Protein 1JNP (pdb70)

Secondary structure (DSSP, 8-state):
--B-SS--SBEEE-SSS-EEETT--EEEEEEEE-SSS-EEEEEE----------STTT-S-SS-S-EEE-TTS-EEETTS-EEEEEE-BBSSS-BEEEEE-/--B-----SEEEEEETTEEE-TT--EEEEEEE--SSS-EEEEEE------SPPPHHHH-S-SS-SEEEE-TTSSEEETTS-EEEEEEEEESSS-EEEEEE-

InterPro domains:
  IPR004832 TCL1/MTCP1 [PF01840] (3-110)
  IPR004832 TCL1/MTCP1 [PTHR14060] (1-112)
  IPR036672 TCL1/MTCP1 superfamily [G3DSA:2.40.15.10] (1-116)
  IPR036672 TCL1/MTCP1 superfamily [SSF50904] (8-111)

B-factor: mean 37.92, std 15.18, range [4.18, 146.75]

CATH classification: 2.40.15.10

Organism: Mus musculus (NCBI:txid10090)

Solvent-accessible surface area: 11686 Å² total; per-residue (Å²): 200,67,108,35,108,76,53,4,56,72,0,8,0,17,29,83,122,2,0,14,1,6,109,117,67,1,4,28,26,86,75,58,123,61,126,164,79,41,28,0,35,0,93,51,90,109,38,119,99,31,103,22,21,40,73,85,96,21,86,121,72,97,8,6,40,50,0,55,39,74,141,98,50,106,0,60,0,44,98,75,97,69,2,87,29,64,77,7,38,68,86,198,124,48,28,13,0,21,0,35,48,173,35,149,27,114,89,61,11,26,63,0,84,15,59,36,62,81,15,0,12,6,77,152,172,97,1,6,25,16,101,59,64,87,99,81,168,107,77,23,0,24,0,77,40,98,105,58,145,64,54,176,38,72,43,80,94,104,3,65,131,32,114,8,15,60,32,0,14,31,2,34,75,94,71,1,23,2,45,67,45,82,26,13,59,22,66,84,14,37,54,94,157,135,56,42,11,0,5,0,47,69

Sequence (202 aa):
RAETPAHPNRLWIWEKHVYLDEFRRSWLPVVIKSNEKFQVILRQEDVTLGEAMSPSQLVPYELPLMWQLYPKDRYRSADSMYWQILYHIKFRDVEDMLLELRAETPAHPNRLWIWEKHVYLDEFRRSWLPVVIKSNEKFQVILRQEDVTLGEAMSPSQLVPYELPLMWQLYPKDRYRSADSMYWQILYHIKFRDVEDMLLEL

Radius of gyration: 19.24 Å; Cα contacts (8 Å, |Δi|>4): 434; chains: 2; bounding box: 35×54×57 Å

GO terms:
  GO:0032148 activation of protein kinase B activity (P, IMP)
  GO:0045120 pronucleus (C, IDA)
  GO:0005634 nucleus (C, IDA)
  GO:0005938 cell cortex (C, IDA)
  GO:2000036 regulation of stem cell population maintenance (P, IGI)
  GO:0010467 gene expression (P, IMP)
  GO:0010629 negative regulation of gene expression (P, IMP)
  GO:0019827 stem cell population maintenance (P, IMP)

Foldseek 3Di:
DFFDDDDFFKWAAQALQWTATPVRWIWGFDDWDDDPWTKTKTKTDDDDDDDRDDCVVHDDHPAANMWGQDPVRWTAGPVGDTWHWPTQTDDDNITITMIID/DFFDDDDAQKWAAQAAQWTAGPVRWTWGWDDWDPPVWTKTKIKTDDDDDDRGADDVRNPDHPAARMWGHDPVQWTQGPPRDTWHFPGWGADPNITITMIID

Structure (mmCIF, N/CA/C/O backbone):
data_1JNP
#
_entry.id   1JNP
#
_cell.length_a   89.323
_cell.length_b   115.911
_cell.length_c   37.945
_cell.angle_alpha   90.00
_cell.angle_beta   115.15
_cell.angle_gamma   90.00
#
_symmetry.space_group_name_H-M   'C 1 2 1'
#
loop_
_entity.id
_entity.type
_entity.pdbx_description
1 polymer 'T-CELL LEUKEMIA/LYMPHOMA PROTEIN 1A'
2 water water
#
loop_
_atom_site.group_PDB
_atom_site.id
_atom_site.type_symbol
_atom_site.label_atom_id
_atom_site.label_alt_id
_atom_site.label_comp_id
_atom_site.label_asym_id
_atom_site.label_entity_id
_atom_site.label_seq_id
_atom_site.pdbx_PDB_ins_code
_atom_site.Cartn_x
_atom_site.Cartn_y
_atom_site.Cartn_z
_atom_site.occupancy
_atom_site.B_iso_or_equiv
_atom_site.auth_seq_id
_atom_site.auth_comp_id
_atom_site.auth_asym_id
_atom_site.auth_atom_id
_atom_site.pdbx_PDB_model_num
ATOM 1 N N . ARG A 1 8 ? 31.020 -1.016 -23.918 1.00 65.30 8 ARG A N 1
ATOM 2 C CA . ARG A 1 8 ? 30.416 -1.380 -25.193 1.00 42.63 8 ARG A CA 1
ATOM 3 C C . ARG A 1 8 ? 31.417 -2.042 -26.127 1.00 48.62 8 ARG A C 1
ATOM 4 O O . ARG A 1 8 ? 31.241 -2.016 -27.347 1.00 58.93 8 ARG A O 1
ATOM 12 N N . ALA A 1 9 ? 32.466 -2.633 -25.573 1.00 54.77 9 ALA A N 1
ATOM 13 C CA . ALA A 1 9 ? 33.537 -3.232 -26.362 1.00 56.22 9 ALA A CA 1
ATOM 14 C C . ALA A 1 9 ? 33.541 -4.757 -26.298 1.00 53.37 9 ALA A C 1
ATOM 15 O O . ALA A 1 9 ? 32.983 -5.376 -25.391 1.00 62.97 9 ALA A O 1
ATOM 17 N N . GLU A 1 10 ? 34.189 -5.370 -27.280 1.00 50.09 10 GLU A N 1
ATOM 18 C CA . GLU A 1 10 ? 34.277 -6.815 -27.412 1.00 55.22 10 GLU A CA 1
ATOM 19 C C . GLU A 1 10 ? 35.157 -7.464 -26.347 1.00 52.38 10 GLU A C 1
ATOM 20 O O . GLU A 1 10 ? 35.953 -6.775 -25.705 1.00 56.20 10 GLU A O 1
ATOM 26 N N . THR A 1 11 ? 35.016 -8.772 -26.196 1.00 48.26 11 THR A N 1
ATOM 27 C CA . THR A 1 11 ? 35.760 -9.518 -25.192 1.00 41.00 11 THR A CA 1
ATOM 28 C C . THR A 1 11 ? 36.812 -10.414 -25.834 1.00 53.44 11 THR A C 1
ATOM 29 O O . THR A 1 11 ? 36.492 -11.267 -26.656 1.00 49.30 11 THR A O 1
ATOM 33 N N . PRO A 1 12 ? 38.063 -10.196 -25.440 1.00 66.25 12 PRO A N 1
ATOM 34 C CA . PRO A 1 12 ? 39.166 -11.021 -25.938 1.00 64.73 12 PRO A CA 1
ATOM 35 C C . PRO A 1 12 ? 38.939 -12.491 -25.590 1.00 60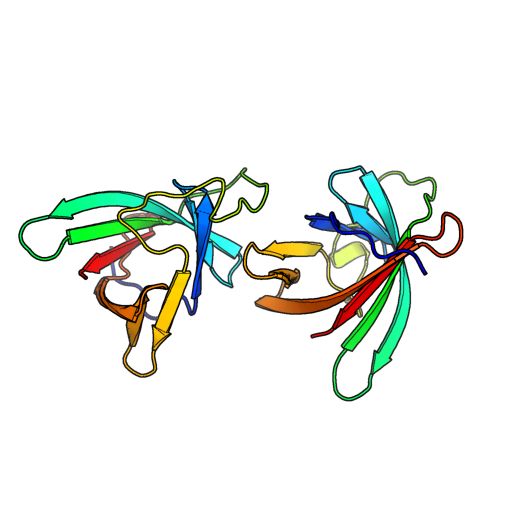.90 12 PRO A C 1
ATOM 36 O O . PRO A 1 12 ? 38.456 -13.234 -26.442 1.00 66.62 12 PRO A O 1
ATOM 40 N N . ALA A 1 13 ? 39.283 -12.872 -24.368 1.00 57.62 13 ALA A N 1
ATOM 41 C CA . ALA A 1 13 ? 39.242 -14.264 -23.926 1.00 52.51 13 ALA A CA 1
ATOM 42 C C . ALA A 1 13 ? 37.939 -14.952 -24.307 1.00 46.11 13 ALA A C 1
ATOM 43 O O . ALA A 1 13 ? 36.828 -14.512 -24.024 1.00 46.42 13 ALA A O 1
ATOM 45 N N . HIS A 1 14 ? 38.063 -16.088 -24.995 1.00 41.95 14 HIS A N 1
ATOM 46 C CA . HIS A 1 14 ? 36.841 -16.771 -25.419 1.00 42.83 14 HIS A CA 1
ATOM 47 C C . HIS A 1 14 ? 36.704 -18.090 -24.671 1.00 37.56 14 HIS A C 1
ATOM 48 O O . HIS A 1 14 ? 37.713 -18.748 -24.393 1.00 61.40 14 HIS A O 1
ATOM 55 N N . PRO A 1 15 ? 35.478 -18.482 -24.346 1.00 27.04 15 PRO A N 1
ATOM 56 C CA . PRO A 1 15 ? 35.269 -19.761 -23.665 1.00 20.67 15 PRO A CA 1
ATOM 57 C C . PRO A 1 15 ? 35.833 -20.907 -24.501 1.00 22.02 15 PRO A C 1
ATOM 58 O O . PRO A 1 15 ? 35.851 -20.789 -25.729 1.00 40.10 15 PRO A O 1
ATOM 62 N N . ASN A 1 16 ? 36.279 -21.987 -23.866 1.00 15.43 16 ASN A N 1
ATOM 63 C CA . ASN A 1 16 ? 36.763 -23.129 -24.630 1.00 17.19 16 ASN A CA 1
ATOM 64 C C . ASN A 1 16 ? 35.593 -23.998 -25.077 1.00 18.35 16 ASN A C 1
ATOM 65 O O . ASN A 1 16 ? 35.493 -24.385 -26.242 1.00 23.05 16 ASN A O 1
ATOM 70 N N . ARG A 1 17 ? 34.708 -24.333 -24.149 1.00 18.13 17 ARG A N 1
ATOM 71 C CA . ARG A 1 17 ? 33.632 -25.263 -24.491 1.00 20.98 17 ARG A CA 1
ATOM 72 C C . ARG A 1 17 ? 32.280 -24.681 -24.091 1.00 25.66 17 ARG A C 1
ATOM 73 O O . ARG A 1 17 ? 32.197 -23.991 -23.076 1.00 41.58 17 ARG A O 1
ATOM 81 N N . LEU A 1 18 ? 31.269 -24.972 -24.897 1.00 27.03 18 LEU A N 1
ATOM 82 C CA . LEU A 1 18 ? 29.893 -24.571 -24.647 1.00 22.14 18 LEU A CA 1
ATOM 83 C C . LEU A 1 18 ? 28.984 -25.795 -24.682 1.00 28.20 18 LEU A C 1
ATOM 84 O O . LEU A 1 18 ? 28.344 -26.092 -25.688 1.00 43.41 18 LEU A O 1
ATOM 89 N N . TRP A 1 19 ? 28.938 -26.513 -23.562 1.00 31.22 19 TRP A N 1
ATOM 90 C CA . TRP A 1 19 ? 28.046 -27.665 -23.477 1.00 31.33 19 TRP A CA 1
ATOM 91 C C . TRP A 1 19 ? 26.609 -27.173 -23.556 1.00 29.37 19 TRP A C 1
ATOM 92 O O . TRP A 1 19 ? 26.358 -26.016 -23.206 1.00 52.61 19 TRP A O 1
ATOM 103 N N . ILE A 1 20 ? 25.669 -28.003 -23.992 1.00 19.54 20 ILE A N 1
ATOM 104 C CA . ILE A 1 20 ? 24.264 -27.612 -23.873 1.00 19.78 20 ILE A CA 1
ATOM 105 C C . ILE A 1 20 ? 23.768 -28.060 -22.506 1.00 20.97 20 ILE A C 1
ATOM 106 O O . ILE A 1 20 ? 24.002 -29.187 -22.060 1.00 41.78 20 ILE A O 1
ATOM 111 N N . TRP A 1 21 ? 23.081 -27.196 -21.763 1.00 20.53 21 TRP A N 1
ATOM 112 C CA . TRP A 1 21 ? 22.555 -27.686 -20.486 1.00 25.86 21 TRP A CA 1
ATOM 113 C C . TRP A 1 21 ? 21.101 -28.119 -20.651 1.00 36.69 21 TRP A C 1
ATOM 114 O O . TRP A 1 21 ? 20.725 -29.283 -20.540 1.00 39.52 21 TRP A O 1
ATOM 125 N N . GLU A 1 22 ? 20.294 -27.111 -20.933 1.00 38.59 22 GLU A N 1
ATOM 126 C CA . GLU A 1 22 ? 18.903 -27.194 -21.322 1.00 27.60 22 GLU A CA 1
ATOM 127 C C . GLU A 1 22 ? 18.829 -26.868 -22.814 1.00 34.51 22 GLU A C 1
ATOM 128 O O . GLU A 1 22 ? 19.842 -26.429 -23.360 1.00 16.70 22 GLU A O 1
ATOM 134 N N . LYS A 1 23 ? 17.678 -27.087 -23.423 1.00 47.98 23 LYS A N 1
ATOM 135 C CA . LYS A 1 23 ? 17.409 -26.757 -24.815 1.00 45.41 23 LYS A CA 1
ATOM 136 C C . LYS A 1 23 ? 17.954 -25.353 -25.124 1.00 41.55 23 LYS A C 1
ATOM 137 O O . LYS A 1 23 ? 18.804 -25.200 -25.989 1.00 43.24 23 LYS A O 1
ATOM 143 N N . HIS A 1 24 ? 17.419 -24.456 -24.364 1.00 43.33 24 HIS A N 1
ATOM 144 C CA . HIS A 1 24 ? 17.408 -23.131 -23.861 1.00 46.27 24 HIS A CA 1
ATOM 145 C C . HIS A 1 24 ? 18.771 -22.623 -23.394 1.00 36.77 24 HIS A C 1
ATOM 146 O O . HIS A 1 24 ? 19.074 -21.452 -23.620 1.00 34.51 24 HIS A O 1
ATOM 153 N N . VAL A 1 25 ? 19.581 -23.445 -22.736 1.00 29.48 25 VAL A N 1
ATOM 154 C CA . VAL A 1 25 ? 20.722 -22.937 -21.982 1.00 23.35 25 VAL A CA 1
ATOM 155 C C . VAL A 1 25 ? 22.036 -23.656 -22.244 1.00 26.89 25 VAL A C 1
ATOM 156 O O . VAL A 1 25 ? 22.057 -24.887 -22.278 1.00 32.33 25 VAL A O 1
ATOM 160 N N . TYR A 1 26 ? 23.124 -22.907 -22.394 1.00 29.23 26 TYR A N 1
ATOM 161 C CA . TYR A 1 26 ? 24.453 -23.474 -22.570 1.00 24.96 26 TYR A CA 1
ATOM 162 C C . TYR A 1 26 ? 25.386 -23.104 -21.413 1.00 27.60 26 TYR A C 1
ATOM 163 O O . TYR A 1 26 ? 25.350 -21.969 -20.934 1.00 31.87 26 TYR A O 1
ATOM 172 N N . LEU A 1 27 ? 26.215 -24.059 -21.000 1.00 24.13 27 LEU A N 1
ATOM 173 C CA . LEU A 1 27 ? 27.225 -23.803 -19.986 1.00 17.58 27 LEU A CA 1
ATOM 174 C C . LEU A 1 27 ? 28.630 -24.120 -20.497 1.00 25.71 27 LEU A C 1
ATOM 175 O O . LEU A 1 27 ? 28.849 -25.061 -21.264 1.00 15.40 27 LEU A O 1
ATOM 180 N N . ASP A 1 28 ? 29.571 -23.291 -20.042 1.00 23.21 28 ASP A N 1
ATOM 181 C CA . ASP A 1 28 ? 30.972 -23.439 -20.419 1.00 23.06 28 ASP A CA 1
ATOM 182 C C . ASP A 1 28 ? 31.801 -23.929 -19.234 1.00 25.02 28 ASP A C 1
ATOM 183 O O . ASP A 1 28 ? 31.275 -24.367 -18.209 1.00 32.66 28 ASP A O 1
ATOM 188 N N . GLU A 1 29 ? 33.118 -23.877 -19.374 1.00 28.25 29 GLU A N 1
ATOM 189 C CA . GLU A 1 29 ? 34.042 -24.390 -18.374 1.00 33.95 29 GLU A CA 1
ATOM 190 C C . GLU A 1 29 ? 34.208 -23.422 -17.205 1.00 31.04 29 GLU A C 1
ATOM 191 O O . GLU A 1 29 ? 34.750 -23.803 -16.171 1.00 24.48 29 GLU A O 1
ATOM 197 N N . PHE A 1 30 ? 33.752 -22.193 -17.403 1.00 31.68 30 PHE A N 1
ATOM 198 C CA . PHE A 1 30 ? 33.816 -21.190 -16.347 1.00 34.03 30 PHE A CA 1
ATOM 199 C C . PHE A 1 30 ? 32.510 -21.198 -15.559 1.00 37.75 30 PHE A C 1
ATOM 200 O O . PHE A 1 30 ? 32.214 -20.250 -14.836 1.00 41.52 30 PHE A O 1
ATOM 208 N N . ARG A 1 31 ? 31.733 -22.260 -15.745 1.00 41.46 31 ARG A N 1
ATOM 209 C CA . ARG A 1 31 ? 30.426 -22.438 -15.127 1.00 42.17 31 ARG A CA 1
ATOM 210 C C . ARG A 1 31 ? 29.476 -21.295 -15.484 1.00 35.60 31 ARG A C 1
ATOM 211 O O . ARG A 1 31 ? 28.520 -21.043 -14.748 1.00 19.11 31 ARG A O 1
ATOM 219 N N . ARG A 1 32 ? 29.762 -20.637 -16.596 1.00 31.69 32 ARG A N 1
ATOM 220 C CA . ARG A 1 32 ? 29.132 -19.415 -17.053 1.00 29.45 32 ARG A CA 1
ATOM 221 C C . ARG A 1 32 ? 28.009 -19.670 -18.049 1.00 27.51 32 ARG A C 1
ATOM 222 O O . ARG A 1 32 ? 28.230 -19.981 -19.219 1.00 22.11 32 ARG A O 1
ATOM 230 N N . SER A 1 33 ? 26.771 -19.526 -17.580 1.00 26.36 33 SER A N 1
ATOM 231 C CA . SER A 1 33 ? 25.624 -19.741 -18.447 1.00 21.43 33 SER A CA 1
ATOM 232 C C . SER A 1 33 ? 25.527 -18.666 -19.534 1.00 26.79 33 SER A C 1
ATOM 233 O O . SER A 1 33 ? 25.680 -17.478 -19.262 1.00 28.00 33 SER A O 1
ATOM 236 N N . TRP A 1 34 ? 25.258 -19.183 -20.715 1.00 31.23 34 TRP A N 1
ATOM 237 C CA . TRP A 1 34 ? 25.015 -18.533 -21.977 1.00 30.54 34 TRP A CA 1
ATOM 238 C C . TRP A 1 34 ? 23.683 -18.995 -22.567 1.00 29.35 34 TRP A C 1
ATOM 239 O O . TRP A 1 34 ? 23.458 -20.198 -22.736 1.00 33.88 34 TRP A O 1
ATOM 250 N N . LEU A 1 35 ? 22.789 -18.065 -22.895 1.00 23.72 35 LEU A N 1
ATOM 251 C CA . LEU A 1 35 ? 21.531 -18.510 -23.494 1.00 17.90 35 LEU A CA 1
ATOM 252 C C . LEU A 1 35 ? 21.421 -18.026 -24.938 1.00 20.46 35 LEU A C 1
ATOM 253 O O . LEU A 1 35 ? 21.672 -16.860 -25.243 1.00 41.04 35 LEU A O 1
ATOM 258 N N . PRO A 1 36 ? 21.044 -18.932 -25.830 1.00 12.28 36 PRO A N 1
ATOM 259 C CA . PRO A 1 36 ? 20.700 -18.533 -27.196 1.00 23.05 36 PRO A CA 1
ATOM 260 C C . PRO A 1 36 ? 19.371 -17.793 -27.233 1.00 32.70 36 PRO A C 1
ATOM 261 O O . PRO A 1 36 ? 18.320 -18.336 -26.867 1.00 36.72 36 PRO A O 1
ATOM 265 N N . VAL A 1 37 ? 19.360 -16.530 -27.674 1.00 30.92 37 VAL A N 1
ATOM 266 C CA . VAL A 1 37 ? 18.057 -15.845 -27.651 1.00 27.44 37 VAL A CA 1
ATOM 267 C C . VAL A 1 37 ? 17.498 -15.560 -29.034 1.00 26.52 37 VAL A C 1
ATOM 268 O O . VAL A 1 37 ? 16.292 -15.312 -29.179 1.00 17.83 37 VAL A O 1
ATOM 272 N N . VAL A 1 38 ? 18.313 -15.589 -30.088 1.00 20.48 38 VAL A N 1
ATOM 273 C CA . VAL A 1 38 ? 17.774 -15.408 -31.437 1.00 27.11 38 VAL A CA 1
ATOM 274 C C . VAL A 1 38 ? 18.487 -16.327 -32.423 1.00 31.11 38 VAL A C 1
ATOM 275 O O . VAL A 1 38 ? 19.673 -16.626 -32.280 1.00 32.61 38 VAL A O 1
ATOM 279 N N . ILE A 1 39 ? 17.784 -16.791 -33.450 1.00 29.75 39 ILE A N 1
ATOM 280 C CA . ILE A 1 39 ? 18.393 -17.633 -34.474 1.00 28.44 39 ILE A CA 1
ATOM 281 C C . ILE A 1 39 ? 18.015 -17.175 -35.877 1.00 26.53 39 ILE A C 1
ATOM 282 O O . ILE A 1 39 ? 17.173 -17.807 -36.517 1.00 47.43 39 ILE A O 1
ATOM 287 N N . LYS A 1 40 ? 18.611 -16.098 -36.368 1.00 29.54 40 LYS A N 1
ATOM 288 C CA . LYS A 1 40 ? 18.364 -15.596 -37.715 1.00 36.28 40 LYS A CA 1
ATOM 289 C C . LYS A 1 40 ? 18.976 -16.525 -38.768 1.00 30.66 40 LYS A C 1
ATOM 290 O O . LYS A 1 40 ? 20.020 -17.116 -38.492 1.00 21.18 40 LYS A O 1
ATOM 296 N N . SER A 1 41 ? 18.321 -16.621 -39.918 1.00 23.16 41 SER A N 1
ATOM 297 C CA . SER A 1 41 ? 18.692 -17.509 -41.005 1.00 26.61 41 SER A CA 1
ATOM 298 C C . SER A 1 41 ? 18.594 -16.899 -42.397 1.00 22.72 41 SER A C 1
ATOM 299 O O . SER A 1 41 ? 17.669 -16.130 -42.682 1.00 29.99 41 SER A O 1
ATOM 302 N N . ASN A 1 42 ? 19.522 -17.239 -43.297 1.00 26.29 42 ASN A N 1
ATOM 303 C CA . ASN A 1 42 ? 19.320 -16.914 -44.708 1.00 43.07 42 ASN A CA 1
ATOM 304 C C . ASN A 1 42 ? 19.924 -17.971 -45.643 1.00 47.40 42 ASN A C 1
ATOM 305 O O . ASN A 1 42 ? 19.408 -18.175 -46.745 1.00 32.08 42 ASN A O 1
ATOM 310 N N . GLU A 1 43 ? 20.980 -18.583 -45.171 1.00 50.38 43 GLU A N 1
ATOM 311 C CA . GLU A 1 43 ? 21.756 -19.724 -45.607 1.00 49.02 43 GLU A CA 1
ATOM 312 C C . GLU A 1 43 ? 22.370 -20.354 -44.342 1.00 42.91 43 GLU A C 1
ATOM 313 O O . GLU A 1 43 ? 22.138 -21.504 -44.003 1.00 18.56 43 GLU A O 1
ATOM 319 N N . LYS A 1 44 ? 23.124 -19.463 -43.730 1.00 40.37 44 LYS A N 1
ATOM 320 C CA . LYS A 1 44 ? 23.797 -19.567 -42.463 1.00 46.15 44 LYS A CA 1
ATOM 321 C C . LYS A 1 44 ? 22.984 -18.891 -41.365 1.00 47.67 44 LYS A C 1
ATOM 322 O O . LYS A 1 44 ? 22.741 -17.681 -41.400 1.00 66.65 44 LYS A O 1
ATOM 328 N N . PHE A 1 45 ? 22.556 -19.678 -40.382 1.00 39.91 45 PHE A N 1
ATOM 329 C CA . PHE A 1 45 ? 21.857 -19.081 -39.250 1.00 44.35 45 PHE A CA 1
ATOM 330 C C . PHE A 1 45 ? 22.879 -18.488 -38.271 1.00 42.70 45 PHE A C 1
ATOM 331 O O . PHE A 1 45 ? 24.075 -18.728 -38.425 1.00 28.38 45 PHE A O 1
ATOM 339 N N . GLN A 1 46 ? 22.364 -17.733 -37.306 1.00 37.74 46 GLN A N 1
ATOM 340 C CA . GLN A 1 46 ? 23.192 -17.052 -36.322 1.00 31.93 46 GLN A CA 1
ATOM 341 C C . GLN A 1 46 ? 22.532 -16.978 -34.952 1.00 33.30 46 GLN A C 1
ATOM 342 O O . GLN A 1 46 ? 21.394 -16.521 -34.823 1.00 40.53 46 GLN A O 1
ATOM 348 N N . VAL A 1 47 ? 23.268 -17.425 -33.932 1.00 22.56 47 VAL A N 1
ATOM 349 C CA . VAL A 1 47 ? 22.712 -17.459 -32.588 1.00 19.89 47 VAL A CA 1
ATOM 350 C C . VAL A 1 47 ? 23.428 -16.498 -31.646 1.00 29.08 47 VAL A C 1
ATOM 351 O O . VAL A 1 47 ? 24.646 -16.591 -31.468 1.00 49.81 47 VAL A O 1
ATOM 355 N N . ILE A 1 48 ? 22.657 -15.596 -31.051 1.00 26.04 48 ILE A N 1
ATOM 356 C CA . ILE A 1 48 ? 23.118 -14.678 -30.021 1.00 25.57 48 ILE A CA 1
ATOM 357 C C . ILE A 1 48 ? 22.999 -15.333 -28.649 1.00 31.14 48 ILE A C 1
ATOM 358 O O . ILE A 1 48 ? 21.902 -15.407 -28.096 1.00 37.04 48 ILE A O 1
ATOM 363 N N . LEU A 1 49 ? 24.115 -15.812 -28.108 1.00 33.56 49 LEU A N 1
ATOM 364 C CA . LEU A 1 49 ? 24.094 -16.392 -26.768 1.00 30.33 49 LEU A CA 1
ATOM 365 C C . LEU A 1 49 ? 24.442 -15.320 -25.745 1.00 36.16 49 LEU A C 1
ATOM 366 O O . LEU A 1 49 ? 25.604 -14.932 -25.612 1.00 52.81 49 LEU A O 1
ATOM 371 N N . ARG A 1 50 ? 23.426 -14.847 -25.032 1.00 39.93 50 ARG A N 1
ATOM 372 C CA . ARG A 1 50 ? 23.681 -13.837 -24.011 1.00 37.09 50 ARG A CA 1
ATOM 373 C C . ARG A 1 50 ? 24.036 -14.505 -22.688 1.00 32.57 50 ARG A C 1
ATOM 374 O O . ARG A 1 50 ? 23.378 -15.461 -22.284 1.00 14.85 50 ARG A O 1
ATOM 382 N N . GLN A 1 51 ? 25.075 -13.995 -22.036 1.00 36.34 51 GLN A N 1
ATOM 383 C CA . GLN A 1 51 ? 25.448 -14.516 -20.717 1.00 40.54 51 GLN A CA 1
ATOM 384 C C . GLN A 1 51 ? 24.332 -14.186 -19.731 1.00 44.51 51 GLN A C 1
ATOM 385 O O . GLN A 1 51 ? 23.995 -13.008 -19.561 1.00 48.91 51 GLN A O 1
ATOM 391 N N . GLU A 1 52 ? 23.731 -15.184 -19.089 1.00 38.18 52 GLU A N 1
ATOM 392 C CA . GLU A 1 52 ? 22.636 -14.876 -18.163 1.00 41.98 52 GLU A CA 1
ATOM 393 C C . GLU A 1 52 ? 22.866 -15.594 -16.837 1.00 39.65 52 GLU A C 1
ATOM 394 O O . GLU A 1 52 ? 23.649 -16.547 -16.815 1.00 31.04 52 GLU A O 1
ATOM 400 N N . ASP A 1 53 ? 22.209 -15.134 -15.778 1.00 44.27 53 ASP A N 1
ATOM 401 C CA . ASP A 1 53 ? 22.422 -15.671 -14.441 1.00 53.64 53 ASP A CA 1
ATOM 402 C C . ASP A 1 53 ? 21.568 -16.902 -14.170 1.00 55.86 53 ASP A C 1
ATOM 403 O O . ASP A 1 53 ? 20.510 -17.122 -14.749 1.00 45.96 53 ASP A O 1
ATOM 408 N N . VAL A 1 54 ? 22.062 -17.730 -13.245 1.00 61.45 54 VAL A N 1
ATOM 409 C CA . VAL A 1 54 ? 21.361 -18.980 -12.973 1.00 64.55 54 VAL A CA 1
ATOM 410 C C . VAL A 1 54 ? 21.835 -19.655 -11.696 1.00 65.41 54 VAL A C 1
ATOM 411 O O . VAL A 1 54 ? 23.049 -19.758 -11.465 1.00 63.43 54 VAL A O 1
ATOM 415 N N . THR A 1 55 ? 20.941 -20.119 -10.855 1.00 67.66 55 THR A N 1
ATOM 416 C CA . THR A 1 55 ? 19.499 -20.139 -10.843 1.00 72.83 55 THR A CA 1
ATOM 417 C C . THR A 1 55 ? 18.926 -20.975 -11.998 1.00 66.32 55 THR A C 1
ATOM 418 O O . THR A 1 55 ? 18.064 -20.510 -12.739 1.00 57.23 55 THR A O 1
ATOM 422 N N . LEU A 1 56 ? 19.436 -22.188 -12.081 1.00 63.28 56 LEU A N 1
ATOM 423 C CA . LEU A 1 56 ? 18.994 -23.258 -12.959 1.00 62.58 56 LEU A CA 1
ATOM 424 C C . LEU A 1 56 ? 19.850 -24.497 -12.685 1.00 50.51 56 LEU A C 1
ATOM 425 O O . LEU A 1 56 ? 20.957 -24.378 -12.157 1.00 58.79 56 LEU A O 1
ATOM 430 N N . GLY A 1 57 ? 19.344 -25.680 -13.023 1.00 44.40 57 GLY A N 1
ATOM 431 C CA . GLY A 1 57 ? 20.112 -26.886 -12.784 1.00 43.64 57 GLY A CA 1
ATOM 432 C C . GLY A 1 57 ? 19.570 -28.120 -13.477 1.00 45.85 57 GLY A C 1
ATOM 433 O O . GLY A 1 57 ? 18.663 -28.038 -14.304 1.00 50.00 57 GLY A O 1
ATOM 434 N N . GLU A 1 58 ? 20.153 -29.254 -13.108 1.00 50.28 58 GLU A N 1
ATOM 435 C CA . GLU A 1 58 ? 19.804 -30.571 -13.616 1.00 51.96 58 GLU A CA 1
ATOM 436 C C . GLU A 1 58 ? 20.369 -30.762 -15.018 1.00 45.21 58 GLU A C 1
ATOM 437 O O . GLU A 1 58 ? 19.655 -30.538 -15.995 1.00 60.73 58 GLU A O 1
ATOM 443 N N . ALA A 1 59 ? 21.632 -31.160 -15.103 1.00 38.16 59 ALA A N 1
ATOM 444 C CA . ALA A 1 59 ? 22.242 -31.381 -16.416 1.00 34.24 59 ALA A CA 1
ATOM 445 C C . ALA A 1 59 ? 21.390 -32.357 -17.221 1.00 31.79 59 ALA A C 1
ATOM 446 O O . ALA A 1 59 ? 21.338 -33.561 -16.960 1.00 23.90 59 ALA A O 1
ATOM 448 N N . MET A 1 60 ? 20.686 -31.829 -18.218 1.00 26.37 60 MET A N 1
ATOM 449 C CA . MET A 1 60 ? 19.745 -32.624 -19.004 1.00 29.80 60 MET A CA 1
ATOM 450 C C . MET A 1 60 ? 20.394 -33.158 -20.281 1.00 36.88 60 MET A C 1
ATOM 451 O O . MET A 1 60 ? 21.203 -32.455 -20.890 1.00 40.80 60 MET A O 1
ATOM 456 N N . SER A 1 61 ? 20.027 -34.372 -20.641 1.00 39.21 61 SER A N 1
ATOM 457 C CA . SER A 1 61 ? 20.499 -35.243 -21.692 1.00 40.25 61 SER A CA 1
ATOM 458 C C . SER A 1 61 ? 20.098 -34.831 -23.104 1.00 38.52 61 SER A C 1
ATOM 459 O O . SER A 1 61 ? 19.125 -34.104 -23.312 1.00 46.58 61 SER A O 1
ATOM 462 N N . PRO A 1 62 ? 20.840 -35.311 -24.100 1.00 35.83 62 PRO A N 1
ATOM 463 C CA . PRO A 1 62 ? 20.456 -35.076 -25.497 1.00 35.59 62 PRO A CA 1
ATOM 464 C C . PRO A 1 62 ? 19.048 -35.624 -25.740 1.00 44.63 62 PRO A C 1
ATOM 465 O O . PRO A 1 62 ? 18.153 -34.928 -26.218 1.00 36.43 62 PRO A O 1
ATOM 469 N N . SER A 1 63 ? 18.915 -36.893 -25.374 1.00 48.67 63 SER A N 1
ATOM 470 C CA . SER A 1 63 ? 17.669 -37.641 -25.414 1.00 51.87 63 SER A CA 1
ATOM 471 C C . SER A 1 63 ? 16.507 -36.786 -24.930 1.00 47.46 63 SER A C 1
ATOM 472 O O . SER A 1 63 ? 15.525 -36.562 -25.631 1.00 38.13 63 SER A O 1
ATOM 475 N N . GLN A 1 64 ? 16.637 -36.283 -23.703 1.00 46.71 64 GLN A N 1
ATOM 476 C CA . GLN A 1 64 ? 15.613 -35.405 -23.152 1.00 44.24 64 GLN A CA 1
ATOM 477 C C . GLN A 1 64 ? 15.789 -33.974 -23.642 1.00 43.78 64 GLN A C 1
ATOM 478 O O . GLN A 1 64 ? 15.401 -33.035 -22.945 1.00 36.93 64 GLN A O 1
ATOM 484 N N . LEU A 1 65 ? 16.372 -33.799 -24.830 1.00 44.97 65 LEU A N 1
ATOM 485 C CA . LEU A 1 65 ? 16.491 -32.444 -25.369 1.00 36.38 65 LEU A CA 1
ATOM 486 C C . LEU A 1 65 ? 15.534 -32.211 -26.533 1.00 37.28 65 LEU A C 1
ATOM 487 O O . LEU A 1 65 ? 14.496 -31.564 -26.260 1.00 50.10 65 LEU A O 1
ATOM 492 N N . VAL A 1 66 ? 15.723 -32.628 -27.747 1.00 34.53 66 VAL A N 1
ATOM 493 C CA . VAL A 1 66 ? 16.671 -33.358 -28.538 1.00 44.82 66 VAL A CA 1
ATOM 494 C C . VAL A 1 66 ? 16.696 -32.873 -29.991 1.00 47.62 66 VAL A C 1
ATOM 495 O O . VAL A 1 66 ? 17.796 -32.641 -30.515 1.00 42.16 66 VAL A O 1
ATOM 499 N N . PRO A 1 67 ? 15.566 -32.710 -30.670 1.00 42.91 67 PRO A N 1
ATOM 500 C CA . PRO A 1 67 ? 15.629 -32.167 -32.046 1.00 35.12 67 PRO A CA 1
ATOM 501 C C . PRO A 1 67 ? 16.065 -30.713 -31.950 1.00 29.96 67 PRO A C 1
ATOM 502 O O . PRO A 1 67 ? 15.495 -29.924 -31.194 1.00 23.09 67 PRO A O 1
ATOM 506 N N . TYR A 1 68 ? 17.109 -30.348 -32.689 1.00 29.99 68 TYR A N 1
ATOM 507 C CA . TYR A 1 68 ? 17.749 -29.072 -32.357 1.00 32.16 68 TYR A CA 1
ATOM 508 C C . TYR A 1 68 ? 18.346 -28.402 -33.586 1.00 21.19 68 TYR A C 1
ATOM 509 O O . TYR A 1 68 ? 18.855 -29.083 -34.473 1.00 14.21 68 TYR A O 1
ATOM 518 N N . GLU A 1 69 ? 18.275 -27.083 -33.607 1.00 16.55 69 GLU A N 1
ATOM 519 C CA . GLU A 1 69 ? 18.888 -26.205 -34.585 1.00 21.94 69 GLU A CA 1
ATOM 520 C C . GLU A 1 69 ? 20.318 -25.851 -34.182 1.00 30.73 69 GLU A C 1
ATOM 521 O O . GLU A 1 69 ? 21.114 -25.308 -34.948 1.00 33.76 69 GLU A O 1
ATOM 527 N N . LEU A 1 70 ? 20.662 -26.164 -32.934 1.00 35.88 70 LEU A N 1
ATOM 528 C CA . LEU A 1 70 ? 21.982 -25.848 -32.395 1.00 35.90 70 LEU A CA 1
ATOM 529 C C . LEU A 1 70 ? 22.597 -27.087 -31.772 1.00 29.43 70 LEU A C 1
ATOM 530 O O . LEU A 1 70 ? 21.855 -27.943 -31.293 1.00 31.35 70 LEU A O 1
ATOM 535 N N . PRO A 1 71 ? 23.910 -27.213 -31.782 1.00 28.58 71 PRO A N 1
ATOM 536 C CA . PRO A 1 71 ? 24.552 -28.442 -31.306 1.00 29.56 71 PRO A CA 1
ATOM 537 C C . PRO A 1 71 ? 24.513 -28.607 -29.796 1.00 30.61 71 PRO A C 1
ATOM 538 O O . PRO A 1 71 ? 24.533 -27.654 -29.020 1.00 39.53 71 PRO A O 1
ATOM 542 N N . LEU A 1 72 ? 24.487 -29.861 -29.341 1.00 32.15 72 LEU A N 1
ATOM 543 C CA . LEU A 1 72 ? 24.629 -30.077 -27.907 1.00 38.36 72 LEU A CA 1
ATOM 544 C C . LEU A 1 72 ? 25.925 -29.458 -27.392 1.00 43.09 72 LEU A C 1
ATOM 545 O O . LEU A 1 72 ? 25.993 -28.923 -26.288 1.00 60.39 72 LEU A O 1
ATOM 550 N N . MET A 1 73 ? 26.971 -29.535 -28.208 1.00 39.29 73 MET A N 1
ATOM 551 C CA . MET A 1 73 ? 28.310 -29.122 -27.814 1.00 26.54 73 MET A CA 1
ATOM 552 C C . MET A 1 73 ? 28.911 -28.111 -28.781 1.00 22.30 73 MET A C 1
ATOM 553 O O . MET A 1 73 ? 28.577 -28.038 -29.962 1.00 26.73 73 MET A O 1
ATOM 558 N N . TRP A 1 74 ? 29.826 -27.302 -28.260 1.00 22.46 74 TRP A N 1
ATOM 559 C CA . TRP A 1 74 ? 30.502 -26.277 -29.045 1.00 23.35 74 TRP A CA 1
ATOM 560 C C . TRP A 1 74 ? 31.965 -26.195 -28.611 1.00 31.30 74 TRP A C 1
ATOM 561 O O . TRP A 1 74 ? 32.264 -25.724 -27.512 1.00 29.61 74 TRP A O 1
ATOM 572 N N . GLN A 1 75 ? 32.864 -26.666 -29.471 1.00 34.92 75 GLN A N 1
ATOM 573 C CA . GLN A 1 75 ? 34.273 -26.793 -29.115 1.00 31.23 75 GLN A CA 1
ATOM 574 C C . GLN A 1 75 ? 35.178 -25.826 -29.866 1.00 28.46 75 GLN A C 1
ATOM 575 O O . GLN A 1 75 ? 35.313 -25.859 -31.091 1.00 36.88 75 GLN A O 1
ATOM 581 N N . LEU A 1 76 ? 35.827 -24.945 -29.110 1.00 23.06 76 LEU A N 1
ATOM 582 C CA . LEU A 1 76 ? 36.732 -23.970 -29.707 1.00 21.35 76 LEU A CA 1
ATOM 583 C C . LEU A 1 76 ? 37.964 -24.647 -30.293 1.00 24.95 76 LEU A C 1
ATOM 584 O O . LEU A 1 76 ? 38.622 -25.418 -29.598 1.00 28.02 76 LEU A O 1
ATOM 589 N N . TYR A 1 77 ? 38.269 -24.370 -31.550 1.00 29.31 77 TYR A N 1
ATOM 590 C CA . TYR A 1 77 ? 39.344 -25.046 -32.277 1.00 28.86 77 TYR A CA 1
ATOM 591 C C . TYR A 1 77 ? 40.599 -24.194 -32.366 1.00 30.06 77 TYR A C 1
ATOM 592 O O . TYR A 1 77 ? 40.531 -23.004 -32.017 1.00 25.53 77 TYR A O 1
ATOM 601 N N . PRO A 1 78 ? 41.745 -24.720 -32.792 1.00 32.45 78 PRO A N 1
ATOM 602 C CA . PRO A 1 78 ? 42.989 -23.931 -32.761 1.00 36.08 78 PRO A CA 1
ATOM 603 C C . PRO A 1 78 ? 42.891 -22.580 -33.457 1.00 36.18 78 PRO A C 1
ATOM 604 O O . PRO A 1 78 ? 43.674 -21.670 -33.166 1.00 63.28 78 PRO A O 1
ATOM 608 N N . LYS A 1 79 ? 41.943 -22.421 -34.370 1.00 32.03 79 LYS A N 1
ATOM 609 C CA . LYS A 1 79 ? 41.831 -21.188 -35.133 1.00 27.97 79 LYS A CA 1
ATOM 610 C C . LYS A 1 79 ? 40.696 -20.283 -34.668 1.00 28.75 79 LYS A C 1
ATOM 611 O O . LYS A 1 79 ? 40.359 -19.362 -35.423 1.00 44.06 79 LYS A O 1
ATOM 617 N N . ASP A 1 80 ? 40.119 -20.508 -33.497 1.00 25.77 80 ASP A N 1
ATOM 618 C CA . ASP A 1 80 ? 39.038 -19.682 -32.960 1.00 25.91 80 ASP A CA 1
ATOM 619 C C . ASP A 1 80 ? 37.716 -19.930 -33.665 1.00 28.29 80 ASP A C 1
ATOM 620 O O . ASP A 1 80 ? 36.729 -19.200 -33.537 1.00 28.52 80 ASP A O 1
ATOM 625 N N . ARG A 1 81 ? 37.640 -20.997 -34.456 1.00 31.12 81 ARG A N 1
AT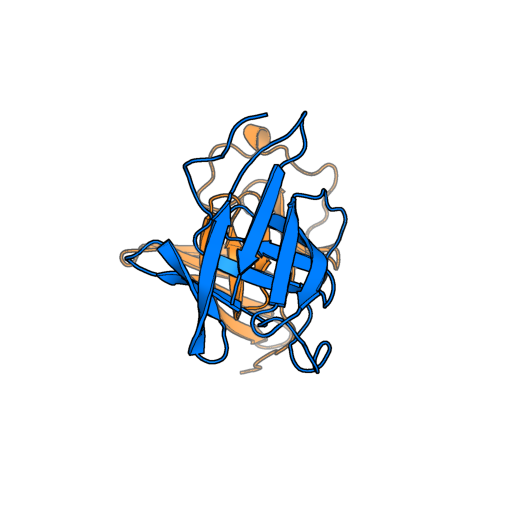OM 626 C CA . ARG A 1 81 ? 36.345 -21.373 -35.019 1.00 31.45 81 ARG A CA 1
ATOM 627 C C . ARG A 1 81 ? 35.641 -22.262 -34.004 1.00 32.23 81 ARG A C 1
ATOM 628 O O . ARG A 1 81 ? 36.320 -23.061 -33.349 1.00 18.12 81 ARG A O 1
ATOM 636 N N . TYR A 1 82 ? 34.324 -22.173 -33.855 1.00 38.19 82 TYR A N 1
ATOM 637 C CA . TYR A 1 82 ? 33.707 -23.163 -32.956 1.00 37.96 82 TYR A CA 1
ATOM 638 C C . TYR A 1 82 ? 33.247 -24.360 -33.770 1.00 30.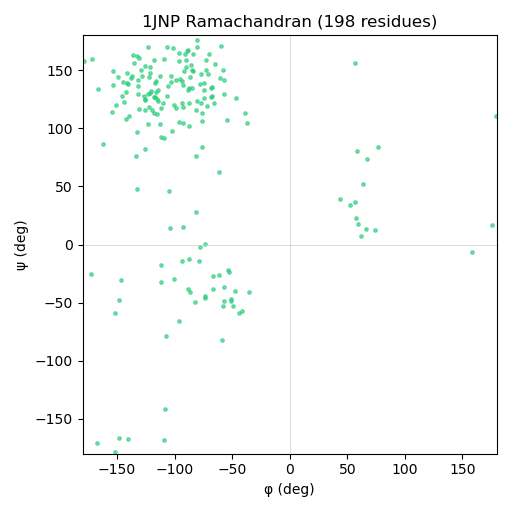39 82 TYR A C 1
ATOM 639 O O . TYR A 1 82 ? 32.691 -24.229 -34.859 1.00 32.44 82 TYR A O 1
ATOM 648 N N . ARG A 1 83 ? 33.487 -25.563 -33.249 1.00 24.69 83 ARG A N 1
ATOM 649 C CA . ARG A 1 83 ? 32.968 -26.725 -33.958 1.00 23.67 83 ARG A CA 1
ATOM 650 C C . ARG A 1 83 ? 31.766 -27.295 -33.194 1.00 36.60 83 ARG A C 1
ATOM 651 O O . ARG A 1 83 ? 31.813 -27.564 -31.995 1.00 31.45 83 ARG A O 1
ATOM 659 N N . SER A 1 84 ? 30.709 -27.448 -33.973 1.00 36.97 84 SER A N 1
ATOM 660 C CA . SER A 1 84 ? 29.461 -28.071 -33.629 1.00 29.19 84 SER A CA 1
ATOM 661 C C . SER A 1 84 ? 29.644 -29.528 -33.244 1.00 26.32 84 SER A C 1
ATOM 662 O O . SER A 1 84 ? 30.436 -30.235 -33.876 1.00 33.68 84 SER A O 1
ATOM 665 N N . ALA A 1 85 ? 28.889 -30.021 -32.270 1.00 21.43 85 ALA A N 1
ATOM 666 C CA . ALA A 1 85 ? 28.903 -31.436 -31.917 1.00 19.15 85 ALA A CA 1
ATOM 667 C C . ALA A 1 85 ? 28.655 -32.334 -33.119 1.00 25.53 85 ALA A C 1
ATOM 668 O O . ALA A 1 85 ? 29.037 -33.510 -33.126 1.00 29.95 85 ALA A O 1
ATOM 670 N N . ASP A 1 86 ? 28.014 -31.845 -34.172 1.00 35.13 86 ASP A N 1
ATOM 671 C CA . ASP A 1 86 ? 27.834 -32.599 -35.401 1.00 46.43 86 ASP A CA 1
ATOM 672 C C . ASP A 1 86 ? 28.753 -32.106 -36.514 1.00 49.98 86 ASP A C 1
ATOM 673 O O . ASP A 1 86 ? 28.297 -31.924 -37.646 1.00 59.44 86 ASP A O 1
ATOM 678 N N . SER A 1 87 ? 30.019 -31.904 -36.193 1.00 49.36 87 SER A N 1
ATOM 679 C CA . SER A 1 87 ? 31.114 -31.666 -37.115 1.00 45.66 87 SER A CA 1
ATOM 680 C C . SER A 1 87 ? 30.989 -30.413 -37.962 1.00 43.48 87 SER A C 1
ATOM 681 O O . SER A 1 87 ? 31.813 -30.211 -38.865 1.00 58.03 87 SER A O 1
ATOM 684 N N . MET A 1 88 ? 30.003 -29.553 -37.732 1.00 38.77 88 MET A N 1
ATOM 685 C CA . MET A 1 88 ? 29.951 -28.324 -38.532 1.00 33.21 88 MET A CA 1
ATOM 686 C C . MET A 1 88 ? 30.864 -27.283 -37.907 1.00 30.12 88 MET A C 1
ATOM 687 O O . MET A 1 88 ? 31.248 -27.446 -36.744 1.00 44.09 88 MET A O 1
ATOM 692 N N . TYR A 1 89 ? 31.227 -26.223 -38.625 1.00 29.61 89 TYR A N 1
ATOM 693 C CA . TYR A 1 89 ? 32.033 -25.200 -37.947 1.00 30.38 89 TYR A CA 1
ATOM 694 C C . TYR A 1 89 ? 31.296 -23.864 -37.888 1.00 25.91 89 TYR A C 1
ATOM 695 O O . TYR A 1 89 ? 30.646 -23.443 -38.844 1.00 24.76 89 TYR A O 1
ATOM 704 N N . TRP A 1 90 ? 31.403 -23.209 -36.738 1.00 19.77 90 TRP A N 1
ATOM 705 C CA . TRP A 1 90 ? 30.742 -21.937 -36.503 1.00 25.54 90 TRP A CA 1
ATOM 706 C C . TRP A 1 90 ? 31.747 -20.810 -36.294 1.00 33.93 90 TRP A C 1
ATOM 707 O O . TRP A 1 90 ? 32.632 -20.883 -35.431 1.00 25.96 90 TRP A O 1
ATOM 718 N N . GLN A 1 91 ? 31.600 -19.754 -37.102 1.00 33.46 91 GLN A N 1
ATOM 719 C CA . GLN A 1 91 ? 32.515 -18.635 -36.925 1.00 32.89 91 GLN A CA 1
ATOM 720 C C . GLN A 1 91 ? 32.070 -17.841 -35.695 1.00 33.11 91 GLN A C 1
ATOM 721 O O . GLN A 1 91 ? 30.869 -17.781 -35.444 1.00 20.94 91 GLN A O 1
ATOM 727 N N . ILE A 1 92 ? 33.052 -17.282 -35.010 1.00 34.52 92 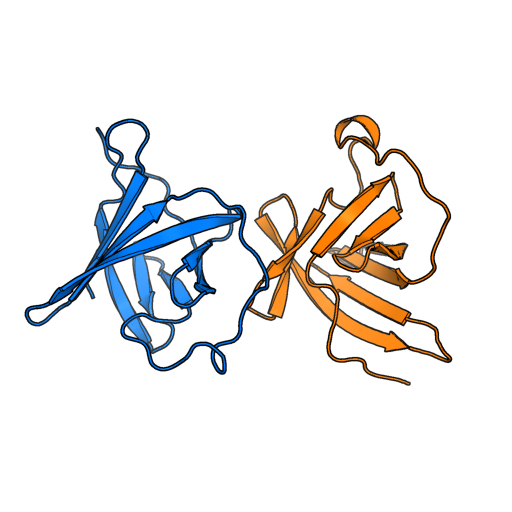ILE A N 1
ATOM 728 C CA . ILE A 1 92 ? 32.853 -16.279 -33.986 1.00 35.88 92 ILE A CA 1
ATOM 729 C C . ILE A 1 92 ? 32.673 -14.926 -34.676 1.00 41.28 92 ILE A C 1
ATOM 730 O O . ILE A 1 92 ? 33.593 -14.443 -35.341 1.00 35.41 92 ILE A O 1
ATOM 735 N N . LEU A 1 93 ? 31.489 -14.352 -34.516 1.00 44.95 93 LEU A N 1
ATOM 736 C CA . LEU A 1 93 ? 31.177 -13.063 -35.117 1.00 42.36 93 LEU A CA 1
ATOM 737 C C . LEU A 1 93 ? 31.577 -11.928 -34.183 1.00 39.43 93 LEU A C 1
ATOM 738 O O . LEU A 1 93 ? 32.063 -10.882 -34.606 1.00 46.41 93 LEU A O 1
ATOM 743 N N . TYR A 1 94 ? 31.358 -12.175 -32.895 1.00 34.04 94 TYR A N 1
ATOM 744 C CA . TYR A 1 94 ? 31.802 -11.237 -31.869 1.00 36.29 94 TYR A CA 1
ATOM 745 C C . TYR A 1 94 ? 31.603 -11.871 -30.486 1.00 47.60 94 TYR A C 1
ATOM 746 O O . TYR A 1 94 ? 30.784 -12.786 -30.383 1.00 56.76 94 TYR A O 1
ATOM 755 N N . HIS A 1 95 ? 32.326 -11.342 -29.520 1.00 48.33 95 HIS A N 1
ATOM 756 C CA . HIS A 1 95 ? 32.242 -11.655 -28.100 1.00 47.01 95 HIS A CA 1
ATOM 757 C C . HIS A 1 95 ? 32.196 -10.332 -27.334 1.00 48.87 95 HIS A C 1
ATOM 758 O O . HIS A 1 95 ? 32.927 -10.129 -26.371 1.00 64.50 95 HIS A O 1
ATOM 765 N N . ILE A 1 96 ? 31.325 -9.444 -27.802 1.00 46.97 96 ILE A N 1
ATOM 766 C CA . ILE A 1 96 ? 31.240 -8.096 -27.268 1.00 44.53 96 ILE A CA 1
ATOM 767 C C . ILE A 1 96 ? 30.450 -7.992 -25.969 1.00 42.85 96 ILE A C 1
ATOM 768 O O . ILE A 1 96 ? 29.862 -8.908 -25.410 1.00 28.76 96 ILE A O 1
ATOM 773 N N . LYS A 1 97 ? 30.461 -6.758 -25.472 1.00 45.98 97 LYS A N 1
ATOM 774 C CA . LYS A 1 97 ? 29.784 -6.406 -24.238 1.00 44.70 97 LYS A CA 1
ATOM 775 C C . LYS A 1 97 ? 29.170 -5.017 -24.381 1.00 38.52 97 LYS A C 1
ATOM 776 O O . LYS A 1 97 ? 29.860 -4.101 -24.826 1.00 32.36 97 LYS A O 1
ATOM 782 N N . PHE A 1 98 ? 27.902 -4.902 -24.017 1.00 36.90 98 PHE A N 1
ATOM 783 C CA . PHE A 1 98 ? 27.190 -3.634 -24.098 1.00 48.49 98 PHE A CA 1
ATOM 784 C C . PHE A 1 98 ? 26.420 -3.356 -22.808 1.00 51.74 98 PHE A C 1
ATOM 785 O O . PHE A 1 98 ? 25.300 -3.837 -22.628 1.00 48.74 98 PHE A O 1
ATOM 793 N N . ARG A 1 99 ? 27.035 -2.574 -21.930 1.00 53.65 99 ARG A N 1
ATOM 794 C CA . ARG A 1 99 ? 26.436 -2.155 -20.672 1.00 55.11 99 ARG A CA 1
ATOM 795 C C . ARG A 1 99 ? 26.054 -3.342 -19.792 1.00 55.84 99 ARG A C 1
ATOM 796 O O . ARG A 1 99 ? 24.885 -3.730 -19.760 1.00 53.56 99 ARG A O 1
ATOM 804 N N . ASP A 1 100 ? 27.046 -3.888 -19.102 1.00 59.19 100 ASP A N 1
ATOM 805 C CA . ASP A 1 100 ? 26.902 -5.034 -18.214 1.00 62.03 100 ASP A CA 1
ATOM 806 C C . ASP A 1 100 ? 26.030 -6.119 -18.850 1.00 62.82 100 ASP A C 1
ATOM 807 O O . ASP A 1 100 ? 25.225 -6.753 -18.171 1.00 65.94 100 ASP A O 1
ATOM 812 N N . VAL A 1 101 ? 26.226 -6.304 -20.148 1.00 61.34 101 VAL A N 1
ATOM 813 C CA . VAL A 1 101 ? 25.524 -7.254 -21.000 1.00 53.65 101 VAL A CA 1
ATOM 814 C C . VAL A 1 101 ? 26.500 -7.897 -21.978 1.00 44.78 101 VAL A C 1
ATOM 815 O O . VAL A 1 101 ? 27.009 -7.226 -22.870 1.00 42.43 101 VAL A O 1
ATOM 819 N N . GLU A 1 102 ? 26.777 -9.183 -21.795 1.00 39.32 102 GLU A N 1
ATOM 820 C CA . GLU A 1 102 ? 27.827 -9.850 -22.557 1.00 36.73 102 GLU A CA 1
ATOM 821 C C . GLU A 1 102 ? 27.268 -10.934 -23.473 1.00 41.44 102 GLU A C 1
ATOM 822 O O . GLU A 1 102 ? 26.767 -11.966 -23.023 1.00 24.37 102 GLU A O 1
ATOM 828 N N . ASP A 1 103 ? 27.371 -10.665 -24.772 1.00 45.39 103 ASP A N 1
ATOM 829 C CA . ASP A 1 103 ? 26.808 -11.497 -25.817 1.00 40.39 103 ASP A CA 1
ATOM 830 C C . ASP A 1 103 ? 27.870 -12.002 -26.800 1.00 40.76 103 ASP A C 1
ATOM 831 O O . ASP A 1 103 ? 28.903 -11.382 -27.017 1.00 34.62 103 ASP A O 1
ATOM 836 N N . MET A 1 104 ? 27.547 -13.146 -27.368 1.00 38.08 104 MET A N 1
ATOM 837 C CA . MET A 1 104 ? 28.293 -13.929 -28.329 1.00 37.63 104 MET A CA 1
ATOM 838 C C . MET A 1 104 ? 27.414 -14.197 -29.545 1.00 33.11 104 MET A C 1
ATOM 839 O O . MET A 1 104 ? 26.310 -14.734 -29.414 1.00 21.07 104 MET A O 1
ATOM 844 N N . LEU A 1 105 ? 27.874 -13.835 -30.742 1.00 31.07 105 LEU A N 1
ATOM 845 C CA . LEU A 1 105 ? 27.020 -14.221 -31.868 1.00 35.60 105 LEU A CA 1
ATOM 846 C C . LEU A 1 105 ? 27.807 -15.149 -32.790 1.00 38.83 105 LEU A C 1
ATOM 847 O O . LEU A 1 105 ? 28.810 -14.711 -33.348 1.00 25.90 105 LEU A O 1
ATOM 852 N N . LEU A 1 106 ? 27.333 -16.385 -32.897 1.00 38.15 106 LEU A N 1
ATOM 853 C CA . LEU A 1 106 ? 27.959 -17.384 -33.759 1.00 30.99 106 LEU A CA 1
ATOM 854 C C . LEU A 1 106 ? 27.194 -17.462 -35.083 1.00 36.04 106 LEU A C 1
ATOM 855 O O . LEU A 1 106 ? 25.965 -17.358 -35.103 1.00 33.04 106 LEU A O 1
ATOM 860 N N . GLU A 1 107 ? 27.953 -17.629 -36.155 1.00 34.71 107 GLU A N 1
ATOM 861 C CA . GLU A 1 107 ? 27.479 -17.736 -37.526 1.00 28.03 107 GLU A CA 1
ATOM 862 C C . GLU A 1 107 ? 27.953 -19.050 -38.136 1.00 34.19 107 GLU A C 1
ATOM 863 O O . GLU A 1 107 ? 29.126 -19.178 -38.487 1.00 57.14 107 GLU A O 1
ATOM 869 N N . LEU A 1 108 ? 27.065 -20.033 -38.252 1.00 30.97 108 LEU A N 1
ATOM 870 C CA . LEU A 1 108 ? 27.448 -21.311 -38.849 1.00 25.69 108 LEU A CA 1
ATOM 871 C C . LEU A 1 108 ? 27.656 -21.135 -40.349 1.00 32.59 108 LEU A C 1
ATOM 872 O O . LEU A 1 108 ? 28.719 -21.535 -40.862 1.00 36.31 108 LEU A O 1
ATOM 877 N N . ARG B 1 8 ? 30.529 -54.701 -7.515 1.00 83.13 208 ARG B N 1
ATOM 878 C CA . ARG B 1 8 ? 29.571 -55.583 -6.873 1.00 64.11 208 ARG B CA 1
ATOM 879 C C . ARG B 1 8 ? 28.137 -55.107 -7.100 1.00 58.23 208 ARG B C 1
ATOM 880 O O . ARG B 1 8 ? 27.212 -55.915 -7.054 1.00 59.53 208 ARG B O 1
ATOM 888 N N . ALA B 1 9 ? 27.992 -53.810 -7.322 1.00 53.59 209 ALA B N 1
ATOM 889 C CA . ALA B 1 9 ? 26.719 -53.132 -7.490 1.00 44.74 209 ALA B CA 1
ATOM 890 C C . ALA B 1 9 ? 26.919 -51.774 -8.155 1.00 38.96 209 ALA B C 1
ATOM 891 O O . ALA B 1 9 ? 27.048 -50.751 -7.486 1.00 37.37 209 ALA B O 1
ATOM 893 N N . GLU B 1 10 ? 26.944 -51.782 -9.480 1.00 36.13 210 GLU B N 1
ATOM 894 C CA . GLU B 1 10 ? 27.125 -50.576 -10.279 1.00 32.13 210 GLU B CA 1
ATOM 895 C C . GLU B 1 10 ? 25.855 -49.737 -10.323 1.00 29.13 210 GLU B C 1
ATOM 896 O O . GLU B 1 10 ? 24.838 -50.147 -10.884 1.00 34.19 210 GLU B O 1
ATOM 902 N N . THR B 1 11 ? 25.910 -48.552 -9.722 1.00 30.63 211 THR B N 1
ATOM 903 C CA . THR B 1 11 ? 24.765 -47.650 -9.699 1.00 33.59 211 THR B CA 1
ATOM 904 C C . THR B 1 11 ? 24.956 -46.521 -10.713 1.00 36.86 211 THR B C 1
ATOM 905 O O . THR B 1 11 ? 26.055 -46.007 -10.882 1.00 34.28 211 THR B O 1
ATOM 909 N N . PRO B 1 12 ? 23.858 -46.185 -11.374 1.00 42.62 212 PRO B N 1
ATOM 910 C CA . PRO B 1 12 ? 23.850 -45.387 -12.597 1.00 36.26 212 PRO B CA 1
ATOM 911 C C . PRO B 1 12 ? 23.506 -43.921 -12.420 1.00 21.85 212 PRO B C 1
ATOM 912 O O . PRO B 1 12 ? 23.945 -43.072 -13.198 1.00 10.85 212 PRO B O 1
ATOM 916 N N . ALA B 1 13 ? 22.703 -43.608 -11.413 1.00 25.11 213 ALA B N 1
ATOM 917 C CA . ALA B 1 13 ? 22.326 -42.225 -11.145 1.00 32.59 213 ALA B CA 1
ATOM 918 C C . ALA B 1 13 ? 23.140 -41.699 -9.967 1.00 39.32 213 ALA B C 1
ATOM 919 O O . ALA B 1 13 ? 22.799 -41.944 -8.811 1.00 69.15 213 ALA B O 1
ATOM 921 N N . HIS B 1 14 ? 24.209 -40.993 -10.291 1.00 35.65 214 HIS B N 1
ATOM 922 C CA . HIS B 1 14 ? 25.145 -40.433 -9.327 1.00 32.49 214 HIS B CA 1
ATOM 923 C C . HIS B 1 14 ? 24.828 -38.982 -9.015 1.00 26.39 214 HIS B C 1
ATOM 924 O O . HIS B 1 14 ? 24.069 -38.332 -9.737 1.00 27.16 214 HIS B O 1
ATOM 931 N N . PRO B 1 15 ? 25.378 -38.431 -7.943 1.00 22.02 215 PRO B N 1
ATOM 932 C CA . PRO B 1 15 ? 25.049 -37.045 -7.588 1.00 10.57 215 PRO B CA 1
ATOM 933 C C . PRO B 1 15 ? 25.372 -36.076 -8.717 1.00 17.56 215 PRO B C 1
ATOM 934 O O . PRO B 1 15 ? 26.362 -36.215 -9.425 1.00 19.04 215 PRO B O 1
ATOM 938 N N . ASN B 1 16 ? 24.483 -35.101 -8.853 1.00 24.86 216 ASN B N 1
ATOM 939 C CA . ASN B 1 16 ? 24.589 -34.042 -9.844 1.00 27.47 216 ASN B CA 1
ATOM 940 C C . ASN B 1 16 ? 25.277 -32.837 -9.223 1.00 28.92 216 ASN B C 1
ATOM 941 O O . ASN B 1 16 ? 25.727 -31.902 -9.881 1.00 27.44 216 ASN B O 1
ATOM 946 N N . ARG B 1 17 ? 25.368 -32.850 -7.887 1.00 30.30 217 ARG B N 1
ATOM 947 C CA . ARG B 1 17 ? 26.015 -31.703 -7.255 1.00 31.76 217 ARG B CA 1
ATOM 948 C C . ARG B 1 17 ? 26.627 -32.045 -5.904 1.00 33.31 217 ARG B C 1
ATOM 949 O O . ARG B 1 17 ? 25.917 -32.354 -4.949 1.00 35.59 217 ARG B O 1
ATOM 957 N N . LEU B 1 18 ? 27.957 -31.970 -5.843 1.00 32.85 218 LEU B N 1
ATOM 958 C CA . LEU B 1 18 ? 28.650 -32.135 -4.570 1.00 32.10 218 LEU B CA 1
ATOM 959 C C . LEU B 1 18 ? 29.029 -30.765 -4.011 1.00 30.22 218 LEU B C 1
ATOM 960 O O . LEU B 1 18 ? 29.767 -29.996 -4.622 1.00 24.20 218 LEU B O 1
ATOM 965 N N . TRP B 1 19 ? 28.500 -30.487 -2.831 1.00 33.53 219 TRP B N 1
ATOM 966 C CA . TRP B 1 19 ? 28.755 -29.288 -2.056 1.00 38.38 219 TRP B CA 1
ATOM 967 C C . TRP B 1 19 ? 29.721 -29.572 -0.907 1.00 36.03 219 TRP B C 1
ATOM 968 O O . TRP B 1 19 ? 29.675 -30.654 -0.318 1.00 30.31 219 TRP B O 1
ATOM 979 N N . ILE B 1 20 ? 30.587 -28.618 -0.561 1.00 36.97 220 ILE B N 1
ATOM 980 C CA . ILE B 1 20 ? 31.460 -28.861 0.591 1.00 36.83 220 ILE B CA 1
ATOM 981 C C . ILE B 1 20 ? 30.820 -28.307 1.857 1.00 29.68 220 ILE B C 1
ATOM 982 O O . ILE B 1 20 ? 30.549 -27.120 2.016 1.00 30.95 220 ILE B O 1
ATOM 987 N N . TRP B 1 21 ? 30.556 -29.222 2.788 1.00 29.04 221 TRP B N 1
ATOM 988 C CA . TRP B 1 21 ? 29.866 -28.824 4.009 1.00 25.44 221 TRP B CA 1
ATOM 989 C C . TRP B 1 21 ? 30.868 -28.336 5.040 1.00 29.23 221 TRP B C 1
ATOM 990 O O . TRP B 1 21 ? 30.696 -27.368 5.769 1.00 29.31 221 TRP B O 1
ATOM 1001 N N . GLU B 1 22 ? 31.966 -29.080 5.069 1.00 37.23 222 GLU B N 1
ATOM 1002 C CA . GLU B 1 22 ? 33.058 -28.804 5.991 1.00 45.35 222 GLU B CA 1
ATOM 1003 C C . GLU B 1 22 ? 34.355 -29.225 5.323 1.00 44.15 222 GLU B C 1
ATOM 1004 O O . GLU B 1 22 ? 34.402 -29.494 4.121 1.00 25.99 222 GLU B O 1
ATOM 1010 N N . LYS B 1 23 ? 35.436 -29.307 6.101 1.00 43.88 223 LYS B N 1
ATOM 1011 C CA . LYS B 1 23 ? 36.555 -30.032 5.493 1.00 36.69 223 LYS B CA 1
ATOM 1012 C C . LYS B 1 23 ? 36.122 -31.497 5.560 1.00 28.72 223 LYS B C 1
ATOM 1013 O O . LYS B 1 23 ? 35.561 -31.928 6.572 1.00 45.10 223 LYS B O 1
ATOM 1019 N N . HIS B 1 24 ? 36.382 -32.224 4.494 1.00 16.49 224 HIS B N 1
ATOM 1020 C CA . HIS B 1 24 ? 36.113 -33.648 4.394 1.00 16.24 224 HIS B CA 1
ATOM 1021 C C . HIS B 1 24 ? 34.662 -34.016 4.640 1.00 25.52 224 HIS B C 1
ATOM 1022 O O . HIS B 1 24 ? 34.369 -35.067 5.212 1.00 35.50 224 HIS B O 1
ATOM 1029 N N . VAL B 1 25 ? 33.724 -33.181 4.191 1.00 30.77 225 VAL B N 1
ATOM 1030 C CA . VAL B 1 25 ? 32.311 -33.564 4.208 1.00 25.63 225 VAL B CA 1
ATOM 1031 C C . VAL B 1 25 ? 31.548 -32.865 3.085 1.00 22.85 225 VAL B C 1
ATOM 1032 O O . VAL B 1 25 ? 31.462 -31.645 2.985 1.00 8.86 225 VAL B O 1
ATOM 1036 N N . TYR B 1 26 ? 30.972 -33.689 2.205 1.00 21.06 226 TYR B N 1
ATOM 1037 C CA . TYR B 1 26 ? 30.206 -33.162 1.087 1.00 18.00 226 TYR B CA 1
ATOM 1038 C C . TYR B 1 26 ? 28.746 -33.600 1.142 1.00 26.70 226 TYR B C 1
ATOM 1039 O O . TYR B 1 26 ? 28.369 -34.585 1.773 1.00 24.76 226 TYR B O 1
ATOM 1048 N N . LEU B 1 27 ? 27.913 -32.828 0.451 1.00 31.83 227 LEU B N 1
ATOM 1049 C CA . LEU B 1 27 ? 26.501 -33.130 0.300 1.00 33.54 227 LEU B CA 1
ATOM 1050 C C . LEU B 1 27 ? 26.107 -32.980 -1.173 1.00 38.46 227 LEU B C 1
ATOM 1051 O O . LEU B 1 27 ? 26.831 -32.344 -1.934 1.00 38.09 227 LEU B O 1
ATOM 1056 N N . ASP B 1 28 ? 24.974 -33.573 -1.510 1.00 39.98 228 ASP B N 1
ATOM 1057 C CA . ASP B 1 28 ? 24.370 -33.515 -2.829 1.00 40.52 228 A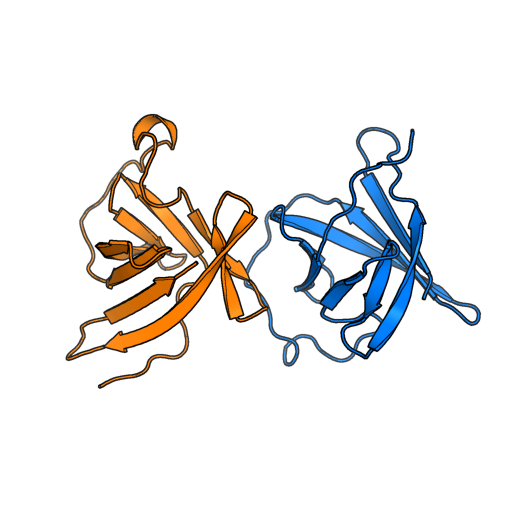SP B CA 1
ATOM 1058 C C . ASP B 1 28 ? 22.945 -32.969 -2.727 1.00 41.41 228 ASP B C 1
ATOM 1059 O O . ASP B 1 28 ? 22.435 -32.854 -1.608 1.00 30.51 228 ASP B O 1
ATOM 1064 N N . GLU B 1 29 ? 22.333 -32.655 -3.859 1.00 38.75 229 GLU B N 1
ATOM 1065 C CA . GLU B 1 29 ? 20.961 -32.225 -4.032 1.00 30.87 229 GLU B CA 1
ATOM 1066 C C . GLU B 1 29 ? 20.008 -32.912 -3.041 1.00 25.63 229 GLU B C 1
ATOM 1067 O O . GLU B 1 29 ? 19.105 -32.253 -2.534 1.00 32.36 229 GLU B O 1
ATOM 1073 N N . PHE B 1 30 ? 20.218 -34.193 -2.816 1.00 26.81 230 PHE B N 1
ATOM 1074 C CA . PHE B 1 30 ? 19.484 -35.086 -1.946 1.00 27.88 230 PHE B CA 1
ATOM 1075 C C . PHE B 1 30 ? 19.780 -34.824 -0.471 1.00 25.89 230 PHE B C 1
ATOM 1076 O O . PHE B 1 30 ? 19.261 -35.514 0.406 1.00 26.80 230 PHE B O 1
ATOM 1084 N N . ARG B 1 31 ? 20.635 -33.848 -0.194 1.00 17.34 231 ARG B N 1
ATOM 1085 C CA . ARG B 1 31 ? 21.188 -33.655 1.132 1.00 16.45 231 ARG B CA 1
ATOM 1086 C C . ARG B 1 31 ? 21.803 -34.958 1.649 1.00 25.30 231 ARG B C 1
ATOM 1087 O O . ARG B 1 31 ? 21.776 -35.253 2.842 1.00 20.61 231 ARG B O 1
ATOM 1095 N N . ARG B 1 32 ? 22.372 -35.729 0.729 1.00 33.32 232 ARG B N 1
ATOM 1096 C CA . ARG B 1 32 ? 23.108 -36.937 1.075 1.00 37.60 232 ARG B CA 1
ATOM 1097 C C . ARG B 1 32 ? 24.558 -36.607 1.447 1.00 31.19 232 ARG B C 1
ATOM 1098 O O . ARG B 1 32 ? 25.123 -35.651 0.924 1.00 22.11 232 ARG B O 1
ATOM 1106 N N . SER B 1 33 ? 25.113 -37.415 2.332 1.00 30.87 233 SER B N 1
ATOM 1107 C CA . SER B 1 33 ? 26.455 -37.361 2.871 1.00 30.51 233 SER B CA 1
ATOM 1108 C C . SER B 1 33 ? 27.467 -38.120 2.023 1.00 25.81 233 SER B C 1
ATOM 1109 O O . SER B 1 33 ? 27.326 -39.323 1.796 1.00 17.44 233 SER B O 1
ATOM 1112 N N . TRP B 1 34 ? 28.505 -37.436 1.554 1.00 25.35 234 TRP B N 1
ATOM 1113 C CA . TRP B 1 34 ? 29.577 -38.111 0.824 1.00 25.93 234 TRP B CA 1
ATOM 1114 C C . TRP B 1 34 ? 30.919 -37.864 1.496 1.00 24.20 234 TRP B C 1
ATOM 1115 O O . TRP B 1 34 ? 31.287 -36.733 1.809 1.00 18.66 234 TRP B O 1
ATOM 1126 N N . LEU B 1 35 ? 31.644 -38.948 1.730 1.00 24.91 235 LEU B N 1
ATOM 1127 C CA . LEU B 1 35 ? 32.842 -38.913 2.559 1.00 29.47 235 LEU B CA 1
ATOM 1128 C C . LEU B 1 35 ? 34.111 -39.301 1.818 1.00 31.82 235 LEU B C 1
ATOM 1129 O O . LEU B 1 35 ? 34.333 -40.442 1.407 1.00 31.20 235 LEU B O 1
ATOM 1134 N N . PRO B 1 36 ? 35.010 -38.336 1.644 1.00 31.74 236 PRO B N 1
ATOM 1135 C CA . PRO B 1 36 ? 36.308 -38.656 1.035 1.00 34.17 236 PRO B CA 1
ATOM 1136 C C . PRO B 1 36 ? 37.190 -39.339 2.068 1.00 31.69 236 PRO B C 1
ATOM 1137 O O . PRO B 1 36 ? 37.432 -38.745 3.130 1.00 21.33 236 PRO B O 1
ATOM 1141 N N . VAL B 1 37 ? 37.665 -40.557 1.804 1.00 24.91 237 VAL B N 1
ATOM 1142 C CA . VAL B 1 37 ? 38.507 -41.155 2.845 1.00 29.33 237 VAL B CA 1
ATOM 1143 C C . VAL B 1 37 ? 39.953 -41.255 2.362 1.00 36.09 237 VAL B C 1
ATOM 1144 O O . VAL B 1 37 ? 40.896 -41.162 3.146 1.00 39.08 237 VAL B O 1
ATOM 1148 N N . VAL B 1 38 ? 40.085 -41.452 1.055 1.00 33.20 238 VAL B N 1
ATOM 1149 C CA . VAL B 1 38 ? 41.398 -41.557 0.446 1.00 31.46 238 VAL B CA 1
ATOM 1150 C C . VAL B 1 38 ? 41.479 -40.664 -0.793 1.00 30.84 238 VAL B C 1
ATOM 1151 O O . VAL B 1 38 ? 40.528 -40.548 -1.561 1.00 19.74 238 VAL B O 1
ATOM 1155 N N . ILE B 1 39 ? 42.648 -40.058 -0.929 1.00 25.33 239 ILE B N 1
ATOM 1156 C CA . ILE B 1 39 ? 43.041 -39.345 -2.140 1.00 24.02 239 ILE B CA 1
ATOM 1157 C C . ILE B 1 39 ? 44.321 -39.987 -2.660 1.00 28.37 239 ILE B C 1
ATOM 1158 O O . ILE B 1 39 ? 45.273 -40.210 -1.906 1.00 23.67 239 ILE B O 1
ATOM 1163 N N . LYS B 1 40 ? 44.375 -40.336 -3.946 1.00 30.11 240 LYS B N 1
ATOM 1164 C CA . LYS B 1 40 ? 45.556 -41.061 -4.421 1.00 30.32 240 LYS B CA 1
ATOM 1165 C C . LYS B 1 40 ? 46.380 -40.222 -5.389 1.00 37.60 240 LYS B C 1
ATOM 1166 O O . LYS B 1 40 ? 46.009 -40.054 -6.550 1.00 52.82 240 LYS B O 1
ATOM 1172 N N . SER B 1 41 ? 47.496 -39.688 -4.893 1.00 30.68 241 SER B N 1
ATOM 1173 C CA . SER B 1 41 ? 48.346 -38.812 -5.690 1.00 31.64 241 SER B CA 1
ATOM 1174 C C . SER B 1 41 ? 49.247 -39.652 -6.587 1.00 35.86 241 SER B C 1
ATOM 1175 O O . SER B 1 41 ? 50.433 -39.812 -6.307 1.00 61.34 241 SER B O 1
ATOM 1178 N N . ASN B 1 42 ? 48.664 -40.186 -7.651 1.00 38.26 242 ASN B N 1
ATOM 1179 C CA . ASN B 1 42 ? 49.346 -41.078 -8.579 1.00 41.42 242 ASN B CA 1
ATOM 1180 C C . ASN B 1 42 ? 50.316 -40.296 -9.462 1.00 35.85 242 ASN B C 1
ATOM 1181 O O . ASN B 1 42 ? 51.454 -40.685 -9.705 1.00 35.92 242 ASN B O 1
ATOM 1186 N N . GLU B 1 43 ? 49.793 -39.177 -9.915 1.00 32.23 243 GLU B N 1
ATOM 1187 C CA . GLU B 1 43 ? 50.447 -38.177 -10.744 1.00 52.47 243 GLU B CA 1
ATOM 1188 C C . GLU B 1 43 ? 49.448 -37.008 -10.824 1.00 57.32 243 GLU B C 1
ATOM 1189 O O . GLU B 1 43 ? 49.805 -35.853 -11.016 1.00 57.58 243 GLU B O 1
ATOM 1195 N N . LYS B 1 44 ? 48.197 -37.412 -10.641 1.00 53.55 244 LYS B N 1
ATOM 1196 C CA . LYS B 1 44 ? 47.060 -36.534 -10.420 1.00 46.42 244 LYS B CA 1
ATOM 1197 C C . LYS B 1 44 ? 46.118 -37.137 -9.380 1.00 39.72 244 LYS B C 1
ATOM 1198 O O . LYS B 1 44 ? 46.472 -38.084 -8.671 1.00 27.36 244 LYS B O 1
ATOM 1204 N N . PHE B 1 45 ? 44.914 -36.592 -9.257 1.00 32.91 245 PHE B N 1
ATOM 1205 C CA . PHE B 1 45 ? 44.065 -36.964 -8.131 1.00 33.10 245 PHE B CA 1
ATOM 1206 C C . PHE B 1 45 ? 43.082 -38.096 -8.391 1.00 36.92 245 PHE B C 1
ATOM 1207 O O . PHE B 1 45 ? 42.457 -38.234 -9.436 1.00 35.17 245 PHE B O 1
ATOM 1215 N N . GLN B 1 46 ? 42.961 -38.923 -7.361 1.00 35.45 246 GLN B N 1
ATOM 1216 C CA . GLN B 1 46 ? 42.031 -40.015 -7.200 1.00 30.33 246 GLN B CA 1
ATOM 1217 C C . GLN B 1 46 ? 41.275 -39.806 -5.892 1.00 30.17 246 GLN B C 1
ATOM 1218 O O . GLN B 1 46 ? 41.861 -39.820 -4.808 1.00 26.63 246 GLN B O 1
ATOM 1224 N N . VAL B 1 47 ? 39.960 -39.590 -5.977 1.00 27.56 247 VAL B N 1
ATOM 1225 C CA . VAL B 1 47 ? 39.270 -39.327 -4.715 1.00 27.14 247 VAL B CA 1
ATOM 1226 C C . VAL B 1 47 ? 38.151 -40.331 -4.463 1.00 27.44 247 VAL B C 1
ATOM 1227 O O . VAL B 1 47 ? 37.187 -40.427 -5.222 1.00 13.65 247 VAL B O 1
ATOM 1231 N N . ILE B 1 48 ? 38.329 -41.063 -3.362 1.00 25.76 248 ILE B N 1
ATOM 1232 C CA . ILE B 1 48 ? 37.299 -41.963 -2.865 1.00 21.32 248 ILE B CA 1
ATOM 1233 C C . ILE B 1 48 ? 36.280 -41.138 -2.081 1.00 20.26 248 ILE B C 1
ATOM 1234 O O . ILE B 1 48 ? 36.576 -40.404 -1.149 1.00 24.94 248 ILE B O 1
ATOM 1239 N N . LEU B 1 49 ? 35.049 -41.280 -2.552 1.00 27.83 249 LEU B N 1
ATOM 1240 C CA . LEU B 1 49 ? 33.882 -40.657 -1.952 1.00 31.58 249 LEU B CA 1
ATOM 1241 C C . LEU B 1 49 ? 32.919 -41.769 -1.549 1.00 35.06 249 LEU B C 1
ATOM 1242 O O . LEU B 1 49 ? 32.656 -42.687 -2.330 1.00 31.40 249 LEU B O 1
ATOM 1247 N N . ARG B 1 50 ? 32.412 -41.702 -0.325 1.00 37.72 250 ARG B N 1
ATOM 1248 C CA . ARG B 1 50 ? 31.501 -42.765 0.112 1.00 43.28 250 ARG B CA 1
ATOM 1249 C C . ARG B 1 50 ? 30.389 -42.142 0.948 1.00 39.32 250 ARG B C 1
ATOM 1250 O O . ARG B 1 50 ? 30.695 -41.251 1.741 1.00 14.91 250 ARG B O 1
ATOM 1258 N N . GLN B 1 51 ? 29.164 -42.606 0.739 1.00 35.37 251 GLN B N 1
ATOM 1259 C CA . GLN B 1 51 ? 27.971 -42.099 1.394 1.00 25.75 251 GLN B CA 1
ATOM 1260 C C . GLN B 1 51 ? 27.838 -42.622 2.817 1.00 22.66 251 GLN B C 1
ATOM 12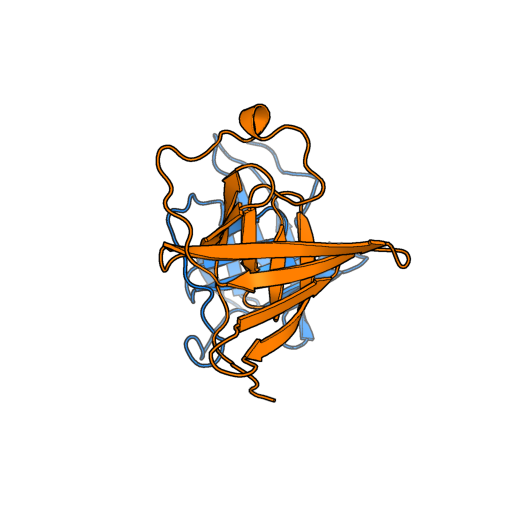61 O O . GLN B 1 51 ? 28.087 -43.805 3.048 1.00 42.73 251 GLN B O 1
ATOM 1267 N N . GLU B 1 52 ? 27.444 -41.759 3.736 1.00 21.10 252 GLU B N 1
ATOM 1268 C CA . GLU B 1 52 ? 27.037 -42.153 5.080 1.00 28.71 252 GLU B CA 1
ATOM 1269 C C . GLU B 1 52 ? 26.675 -40.907 5.886 1.00 38.05 252 GLU B C 1
ATOM 1270 O O . GLU B 1 52 ? 27.532 -40.096 6.225 1.00 53.78 252 GLU B O 1
ATOM 1276 N N . ASP B 1 53 ? 25.380 -40.775 6.172 1.00 48.70 253 ASP B N 1
ATOM 1277 C CA . ASP B 1 53 ? 24.939 -39.517 6.766 1.00 57.89 253 ASP B CA 1
ATOM 1278 C C . ASP B 1 53 ? 25.465 -39.339 8.197 1.00 57.77 253 ASP B C 1
ATOM 1279 O O . ASP B 1 53 ? 25.412 -40.248 9.015 1.00 45.67 253 ASP B O 1
ATOM 1284 N N . VAL B 1 54 ? 25.945 -38.127 8.380 1.00 53.35 254 VAL B N 1
ATOM 1285 C CA . VAL B 1 54 ? 26.494 -37.479 9.540 1.00 55.76 254 VAL B CA 1
ATOM 1286 C C . VAL B 1 54 ? 25.640 -36.285 9.949 1.00 66.31 254 VAL B C 1
ATOM 1287 O O . VAL B 1 54 ? 25.362 -35.418 9.115 1.00 83.64 254 VAL B O 1
ATOM 1291 N N . THR B 1 55 ? 25.210 -36.221 11.208 1.00 68.50 255 THR B N 1
ATOM 1292 C CA . THR B 1 55 ? 24.407 -35.070 11.638 1.00 68.00 255 THR B CA 1
ATOM 1293 C C . THR B 1 55 ? 25.182 -33.787 11.380 1.00 61.67 255 THR B C 1
ATOM 1294 O O . THR B 1 55 ? 26.356 -33.671 11.743 1.00 53.22 255 THR B O 1
ATOM 1298 N N . LEU B 1 56 ? 24.560 -32.814 10.716 1.00 59.72 256 LEU B N 1
ATOM 1299 C CA . LEU B 1 56 ? 25.247 -31.574 10.388 1.00 58.54 256 LEU B CA 1
ATOM 1300 C C . LEU B 1 56 ? 24.313 -30.359 10.450 1.00 57.24 256 LEU B C 1
ATOM 1301 O O . LEU B 1 56 ? 23.158 -30.393 10.028 1.00 47.03 256 LEU B O 1
ATOM 1306 N N . GLY B 1 57 ? 24.866 -29.275 10.981 1.00 53.57 257 GLY B N 1
ATOM 1307 C CA . GLY B 1 57 ? 24.226 -27.976 11.059 1.00 50.18 257 GLY B CA 1
ATOM 1308 C C . GLY B 1 57 ? 24.883 -27.005 10.075 1.00 49.26 257 GLY B C 1
ATOM 1309 O O . GLY B 1 57 ? 25.213 -27.458 8.977 1.00 42.70 257 GLY B O 1
ATOM 1310 N N . GLU B 1 58 ? 25.037 -25.757 10.488 1.00 43.95 258 GLU B N 1
ATOM 1311 C CA . GLU B 1 58 ? 25.546 -24.637 9.70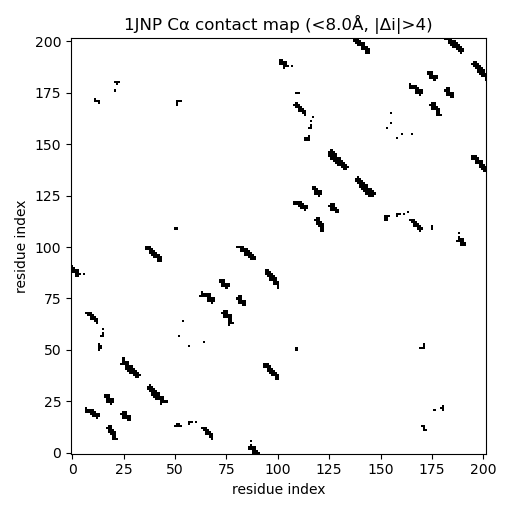5 1.00 38.38 258 GLU B CA 1
ATOM 1312 C C . GLU B 1 58 ? 26.693 -25.096 8.815 1.00 39.47 258 GLU B C 1
ATOM 1313 O O . GLU B 1 58 ? 27.756 -25.501 9.289 1.00 46.06 258 GLU B O 1
ATOM 1319 N N . ALA B 1 59 ? 26.483 -25.070 7.493 1.00 35.05 259 ALA B N 1
ATOM 1320 C CA . ALA B 1 59 ? 27.607 -25.474 6.640 1.00 34.85 259 ALA B CA 1
ATOM 1321 C C . ALA B 1 59 ? 28.808 -24.557 6.875 1.00 28.16 259 ALA B C 1
ATOM 1322 O O . ALA B 1 59 ? 28.687 -23.542 7.568 1.00 25.57 259 ALA B O 1
ATOM 1324 N N . MET B 1 60 ? 29.950 -24.908 6.309 1.00 25.40 260 MET B N 1
ATOM 1325 C CA . MET B 1 60 ? 31.188 -24.158 6.393 1.00 31.46 260 MET B CA 1
ATOM 1326 C C . MET B 1 60 ? 31.368 -23.169 5.250 1.00 39.15 260 MET B C 1
ATOM 1327 O O . MET B 1 60 ? 30.919 -23.392 4.122 1.00 43.85 260 MET B O 1
ATOM 1332 N N . SER B 1 61 ? 32.052 -22.058 5.524 1.00 41.04 261 SER B N 1
ATOM 1333 C CA . SER B 1 61 ? 32.440 -21.145 4.454 1.00 37.05 261 SER B CA 1
ATOM 1334 C C . SER B 1 61 ? 33.748 -21.619 3.826 1.00 34.60 261 SER B C 1
ATOM 1335 O O . SER B 1 61 ? 34.567 -22.243 4.501 1.00 36.18 261 SER B O 1
ATOM 1338 N N . PRO B 1 62 ? 33.940 -21.335 2.546 1.00 39.73 262 PRO B N 1
ATOM 1339 C CA . PRO B 1 62 ? 35.181 -21.724 1.863 1.00 40.68 262 PRO B CA 1
ATOM 1340 C C . PRO B 1 62 ? 36.415 -21.271 2.638 1.00 45.37 262 PRO B C 1
ATOM 1341 O O . PRO B 1 62 ? 37.353 -22.039 2.869 1.00 43.40 262 PRO B O 1
ATOM 1345 N N . SER B 1 63 ? 36.407 -20.003 3.070 1.00 41.44 263 SER B N 1
ATOM 1346 C CA . SER B 1 63 ? 37.515 -19.565 3.920 1.00 37.17 263 SER B CA 1
ATOM 1347 C C . SER B 1 63 ? 37.560 -20.486 5.137 1.00 33.19 263 SER B C 1
ATOM 1348 O O . SER B 1 63 ? 38.607 -21.017 5.490 1.00 54.77 263 SER B O 1
ATOM 1351 N N . GLN B 1 64 ? 36.377 -20.659 5.718 1.00 35.10 264 GLN B N 1
ATOM 1352 C CA . GLN B 1 64 ? 36.166 -21.465 6.907 1.00 38.70 264 GLN B CA 1
ATOM 1353 C C . GLN B 1 64 ? 36.770 -22.858 6.769 1.00 39.80 264 GLN B C 1
ATOM 1354 O O . GLN B 1 64 ? 37.469 -23.309 7.681 1.00 54.58 264 GLN B O 1
ATOM 1360 N N . LEU B 1 65 ? 36.507 -23.538 5.656 1.00 34.43 265 LEU B N 1
ATOM 1361 C CA . LEU B 1 65 ? 37.028 -24.889 5.474 1.00 31.05 265 LEU B CA 1
ATOM 1362 C C . LEU B 1 65 ? 38.500 -24.866 5.090 1.00 30.37 265 LEU B C 1
ATOM 1363 O O . LEU B 1 65 ? 39.116 -25.920 4.932 1.00 34.51 265 LEU B O 1
ATOM 1368 N N . VAL B 1 66 ? 39.054 -23.675 4.936 1.00 33.39 266 VAL B N 1
ATOM 1369 C CA . VAL B 1 66 ? 40.435 -23.424 4.574 1.00 47.56 266 VAL B CA 1
ATOM 1370 C C . VAL B 1 66 ? 40.809 -24.104 3.249 1.00 53.81 266 VAL B C 1
ATOM 1371 O O . VAL B 1 66 ? 40.171 -25.082 2.868 1.00 29.75 266 VAL B O 1
ATOM 1375 N N . PRO B 1 67 ? 41.832 -23.553 2.600 1.00 66.14 267 PRO B N 1
ATOM 1376 C CA . PRO B 1 67 ? 42.481 -24.152 1.428 1.00 66.84 267 PRO B CA 1
ATOM 1377 C C . PRO B 1 67 ? 42.565 -25.671 1.546 1.00 69.28 267 PRO B C 1
ATOM 1378 O O . PRO B 1 67 ? 43.344 -26.255 2.285 1.00 58.48 267 PRO B O 1
ATOM 1382 N N . TYR B 1 68 ? 41.679 -26.287 0.785 1.00 73.93 268 TYR B N 1
ATOM 1383 C CA . TYR B 1 68 ? 41.359 -27.703 0.826 1.00 76.52 268 TYR B CA 1
ATOM 1384 C C . TYR B 1 68 ? 42.220 -28.500 -0.137 1.00 69.99 268 TYR B C 1
ATOM 1385 O O . TYR B 1 68 ? 42.844 -27.952 -1.046 1.00 48.89 268 TYR B O 1
ATOM 1394 N N . GLU B 1 69 ? 42.244 -29.809 0.067 1.00 63.13 269 GLU B N 1
ATOM 1395 C CA . GLU B 1 69 ? 42.770 -30.732 -0.930 1.00 50.07 269 GLU B CA 1
ATOM 1396 C C . GLU B 1 69 ? 41.709 -30.795 -2.039 1.00 40.95 269 GLU B C 1
ATOM 1397 O O . GLU B 1 69 ? 41.983 -30.692 -3.227 1.00 26.96 269 GLU B O 1
ATOM 1403 N N . LEU B 1 70 ? 40.494 -30.946 -1.529 1.00 29.34 270 LEU B N 1
ATOM 1404 C CA . LEU B 1 70 ? 39.264 -31.112 -2.276 1.00 25.72 270 LEU B CA 1
ATOM 1405 C C . LEU B 1 70 ? 38.648 -29.759 -2.599 1.00 24.83 270 LEU B C 1
ATOM 1406 O O . LEU B 1 70 ? 39.103 -28.750 -2.044 1.00 13.01 270 LEU B O 1
ATOM 1411 N N . PRO B 1 71 ? 37.668 -29.720 -3.496 1.00 18.79 271 PRO B N 1
ATOM 1412 C CA . PRO B 1 71 ? 37.027 -28.455 -3.863 1.00 16.83 271 PRO B CA 1
ATOM 1413 C C . PRO B 1 71 ? 35.830 -28.100 -2.989 1.00 27.79 271 PRO B C 1
ATOM 1414 O O . PRO B 1 71 ? 35.275 -28.900 -2.240 1.00 34.37 271 PRO B O 1
ATOM 1418 N N . LEU B 1 72 ? 35.422 -26.841 -3.115 1.00 29.87 272 LEU B N 1
ATOM 1419 C CA . LEU B 1 72 ? 34.245 -26.346 -2.419 1.00 29.09 272 LEU B CA 1
ATOM 1420 C C . LEU B 1 72 ? 32.994 -27.021 -2.963 1.00 27.47 272 LEU B C 1
ATOM 1421 O O . LEU B 1 72 ? 32.065 -27.364 -2.232 1.00 18.79 272 LEU B O 1
ATOM 1426 N N . MET B 1 73 ? 32.986 -27.223 -4.282 1.00 28.08 273 MET B N 1
ATOM 1427 C CA . MET B 1 73 ? 31.821 -27.841 -4.906 1.00 30.58 273 MET B CA 1
ATOM 1428 C C . MET B 1 73 ? 32.184 -28.575 -6.187 1.00 24.85 273 MET B C 1
ATOM 1429 O O . MET B 1 73 ? 32.959 -28.086 -7.004 1.00 40.82 273 MET B O 1
ATOM 1434 N N . TRP B 1 74 ? 31.618 -29.763 -6.373 1.00 17.99 274 TRP B N 1
ATOM 1435 C CA . TRP B 1 74 ? 31.705 -30.438 -7.662 1.00 13.61 274 TRP B CA 1
ATOM 1436 C C . TRP B 1 74 ? 30.315 -30.307 -8.296 1.00 20.69 274 TRP B C 1
ATOM 1437 O O . TRP B 1 74 ? 29.322 -30.488 -7.586 1.00 14.65 274 TRP B O 1
ATOM 1448 N N . GLN B 1 75 ? 30.246 -29.996 -9.580 1.00 26.65 275 GLN B N 1
ATOM 1449 C CA . GLN B 1 75 ? 28.931 -29.956 -10.235 1.00 30.37 275 GLN B CA 1
ATOM 1450 C C . GLN B 1 75 ? 29.012 -30.733 -11.546 1.00 24.36 275 GLN B C 1
ATOM 1451 O O . GLN B 1 75 ? 29.917 -30.527 -12.351 1.00 34.17 275 GLN B O 1
ATOM 1457 N N . LEU B 1 76 ? 28.060 -31.637 -11.711 1.00 23.96 276 LEU B N 1
ATOM 1458 C CA . LEU B 1 76 ? 28.034 -32.603 -12.801 1.00 23.47 276 LEU B CA 1
ATOM 1459 C C . LEU B 1 76 ? 27.652 -31.956 -14.125 1.00 29.26 276 LEU B C 1
ATOM 1460 O O . LEU B 1 76 ? 26.638 -31.281 -14.271 1.00 33.95 276 LEU B O 1
ATOM 1465 N N . TYR B 1 77 ? 28.503 -32.166 -15.127 1.00 29.74 277 TYR B N 1
ATOM 1466 C CA . TYR B 1 77 ? 28.220 -31.638 -16.456 1.00 27.87 277 TYR B CA 1
ATOM 1467 C C . TYR B 1 77 ? 27.559 -32.732 -17.292 1.00 27.59 277 TYR B C 1
ATOM 1468 O O . TYR B 1 77 ? 27.702 -33.922 -17.001 1.00 20.63 277 TYR B O 1
ATOM 1477 N N . PRO B 1 78 ? 26.838 -32.317 -18.327 1.00 27.79 278 PRO B N 1
ATOM 1478 C CA . PRO B 1 78 ? 26.169 -33.274 -19.210 1.00 28.24 278 PRO B CA 1
ATOM 1479 C C . PRO B 1 78 ? 27.186 -34.190 -19.882 1.00 35.87 278 PRO B C 1
ATOM 1480 O O . PRO B 1 78 ? 26.867 -35.317 -20.252 1.00 43.83 278 PRO B O 1
ATOM 1484 N N . LYS B 1 79 ? 28.418 -33.695 -20.034 1.00 42.74 279 LYS B N 1
ATOM 1485 C CA . LYS B 1 79 ? 29.477 -34.421 -20.714 1.00 33.53 279 LYS B CA 1
ATOM 1486 C C . LYS B 1 79 ? 29.618 -35.855 -20.204 1.00 43.48 279 LYS B C 1
ATOM 1487 O O . LYS B 1 79 ? 29.592 -36.768 -21.027 1.00 55.64 279 LYS B O 1
ATOM 1493 N N . ASP B 1 80 ? 29.756 -36.032 -18.900 1.00 47.88 280 ASP B N 1
ATOM 1494 C CA . ASP B 1 80 ? 30.009 -37.303 -18.252 1.00 47.83 280 ASP B CA 1
ATOM 1495 C C . ASP B 1 80 ? 30.632 -37.087 -16.869 1.00 40.77 280 ASP B C 1
ATOM 1496 O O . ASP B 1 80 ? 30.855 -38.044 -16.133 1.00 41.28 280 ASP B O 1
ATOM 1501 N N . ARG B 1 81 ? 30.947 -35.831 -16.575 1.00 37.85 281 ARG B N 1
ATOM 1502 C CA . ARG B 1 81 ? 31.882 -35.511 -15.507 1.00 40.08 281 ARG B CA 1
ATOM 1503 C C . ARG B 1 81 ? 31.440 -34.354 -14.618 1.00 33.44 281 ARG B C 1
ATOM 1504 O O . ARG B 1 81 ? 30.562 -33.576 -14.994 1.00 31.03 281 ARG B O 1
ATOM 1512 N N . TYR B 1 82 ? 32.085 -34.275 -13.463 1.00 25.71 282 TYR B N 1
ATOM 1513 C CA . TYR B 1 82 ? 31.884 -33.249 -12.463 1.00 22.66 282 TYR B CA 1
ATOM 1514 C C . TYR B 1 82 ? 32.860 -32.092 -12.642 1.00 25.39 282 TYR B C 1
ATOM 1515 O O . TYR B 1 82 ? 34.077 -32.274 -12.605 1.00 29.74 282 TYR B O 1
ATOM 1524 N N . ARG B 1 83 ? 32.344 -30.878 -12.823 1.00 29.44 283 ARG B N 1
ATOM 1525 C CA . ARG B 1 83 ? 33.258 -29.737 -12.852 1.00 29.82 283 ARG B CA 1
ATOM 1526 C C . ARG B 1 83 ? 33.535 -29.274 -11.425 1.00 28.39 283 ARG B C 1
ATOM 1527 O O . ARG B 1 83 ? 32.622 -29.148 -10.608 1.00 27.99 283 ARG B O 1
ATOM 1535 N N . SER B 1 84 ? 34.804 -29.016 -11.110 1.00 24.37 284 SER B N 1
ATOM 1536 C CA . SER B 1 84 ? 35.095 -28.483 -9.781 1.00 23.82 284 SER B CA 1
ATOM 1537 C C . SER B 1 84 ? 35.052 -26.959 -9.804 1.00 28.97 284 SER B C 1
ATOM 1538 O O . SER B 1 84 ? 35.204 -26.318 -10.844 1.00 27.30 284 SER B O 1
ATOM 1541 N N . ALA B 1 85 ? 34.865 -26.344 -8.645 1.00 29.40 285 ALA B N 1
ATOM 1542 C CA . ALA B 1 85 ? 34.942 -24.897 -8.504 1.00 27.01 285 ALA B CA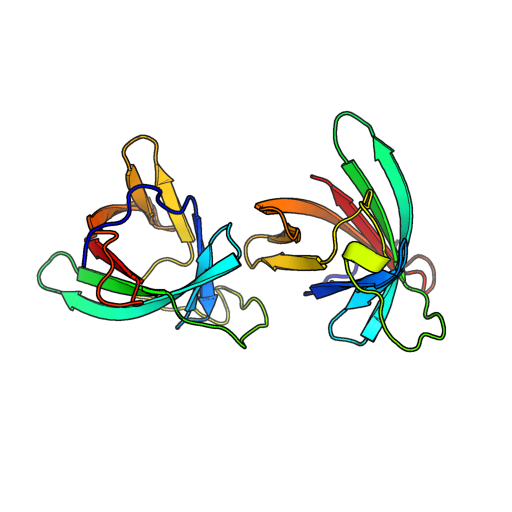 1
ATOM 1543 C C . ALA B 1 85 ? 36.326 -24.377 -8.859 1.00 29.96 285 ALA B C 1
ATOM 1544 O O . ALA B 1 85 ? 37.032 -23.814 -8.023 1.00 37.07 285 ALA B O 1
ATOM 1546 N N . ASP B 1 86 ? 36.788 -24.542 -10.092 1.00 32.04 286 ASP B N 1
ATOM 1547 C CA . ASP B 1 86 ? 38.159 -24.209 -10.446 1.00 39.84 286 ASP B CA 1
ATOM 1548 C C . ASP B 1 86 ? 38.463 -24.598 -11.888 1.00 52.77 286 ASP B C 1
ATOM 1549 O O . ASP B 1 86 ? 39.619 -24.697 -12.301 1.00 63.80 286 ASP B O 1
ATOM 1554 N N . SER B 1 87 ? 37.407 -24.822 -12.664 1.00 60.11 287 SER B N 1
ATOM 1555 C CA . SER B 1 87 ? 37.548 -25.133 -14.079 1.00 61.11 287 SER B CA 1
ATOM 1556 C C . SER B 1 87 ? 38.224 -26.484 -14.294 1.00 52.65 287 SER B C 1
ATOM 1557 O O . SER B 1 87 ? 38.640 -26.773 -15.422 1.00 51.24 287 SER B O 1
ATOM 1560 N N . MET B 1 88 ? 38.319 -27.274 -13.226 1.00 45.32 288 MET B N 1
ATOM 1561 C CA . MET B 1 88 ? 38.850 -28.631 -13.344 1.00 39.95 288 MET B CA 1
ATOM 1562 C C . MET B 1 88 ? 37.682 -29.580 -13.633 1.00 39.55 288 MET B C 1
ATOM 1563 O O . MET B 1 88 ? 36.555 -29.277 -13.247 1.00 28.51 288 MET B O 1
ATOM 1568 N N . TYR B 1 89 ? 37.962 -30.690 -14.306 1.00 38.10 289 TYR B N 1
ATOM 1569 C CA . TYR B 1 89 ? 36.923 -31.701 -14.523 1.00 42.02 289 TYR B CA 1
ATOM 1570 C C . TYR B 1 89 ? 37.372 -33.026 -13.921 1.00 35.68 289 TYR B C 1
ATOM 1571 O O . TYR B 1 89 ? 38.574 -33.314 -13.884 1.00 41.24 289 TYR B O 1
ATOM 1580 N N . TRP B 1 90 ? 36.440 -33.833 -13.429 1.00 27.68 290 TRP B N 1
ATOM 1581 C CA . TRP B 1 90 ? 36.813 -35.086 -12.776 1.00 32.19 290 TRP B CA 1
ATOM 1582 C C . TRP B 1 90 ? 36.104 -36.300 -13.365 1.00 32.69 290 TRP B C 1
ATOM 1583 O O . TRP B 1 90 ? 34.875 -36.319 -13.476 1.00 33.60 290 TRP B O 1
ATOM 1594 N N . GLN B 1 91 ? 36.850 -37.330 -13.739 1.00 34.65 291 GLN B N 1
ATOM 1595 C CA . GLN B 1 91 ? 36.312 -38.571 -14.275 1.00 37.81 291 GLN B CA 1
ATOM 1596 C C . GLN B 1 91 ? 35.731 -39.429 -13.164 1.00 36.28 291 GLN B C 1
ATOM 1597 O O . GLN B 1 91 ? 36.489 -40.013 -12.385 1.00 57.53 291 GLN B O 1
ATOM 1603 N N . ILE B 1 92 ? 34.406 -39.511 -13.079 1.00 29.71 292 ILE B N 1
ATOM 1604 C CA . ILE B 1 92 ? 33.835 -40.378 -12.037 1.00 33.40 292 ILE B CA 1
ATOM 1605 C C . ILE B 1 92 ? 33.981 -41.820 -12.496 1.00 29.50 292 ILE B C 1
ATOM 1606 O O . ILE B 1 92 ? 33.086 -42.419 -13.081 1.00 32.93 292 ILE B O 1
ATOM 1611 N N . LEU B 1 93 ? 35.158 -42.386 -12.237 1.00 31.28 293 LEU B N 1
ATOM 1612 C CA . LEU B 1 93 ? 35.460 -43.699 -12.802 1.00 29.52 293 LEU B CA 1
ATOM 1613 C C . LEU B 1 93 ? 34.584 -44.796 -12.231 1.00 31.22 293 LEU B C 1
ATOM 1614 O O . LEU B 1 93 ? 34.342 -45.805 -12.913 1.00 39.97 293 LEU B O 1
ATOM 1619 N N . TYR B 1 94 ? 34.061 -44.680 -11.006 1.00 28.59 294 TYR B N 1
ATOM 1620 C CA . TYR B 1 94 ? 33.106 -45.738 -10.631 1.00 32.18 294 TYR B CA 1
ATOM 1621 C C . TYR B 1 94 ? 32.101 -45.254 -9.581 1.00 34.12 294 TYR B C 1
ATOM 1622 O O . TYR B 1 94 ? 32.463 -44.420 -8.754 1.00 28.05 294 TYR B O 1
ATOM 1631 N N . HIS B 1 95 ? 30.907 -45.820 -9.649 1.00 31.71 295 HIS B N 1
ATOM 1632 C CA . HIS B 1 95 ? 29.816 -45.636 -8.706 1.00 32.24 295 HIS B CA 1
ATOM 1633 C C . HIS B 1 95 ? 29.244 -46.984 -8.281 1.00 36.91 295 HIS B C 1
ATOM 1634 O O . HIS B 1 95 ? 28.702 -47.715 -9.116 1.00 31.22 295 HIS B O 1
ATOM 1641 N N . ILE B 1 96 ? 29.351 -47.336 -6.999 1.00 39.56 296 ILE B N 1
ATOM 1642 C CA . ILE B 1 96 ? 28.870 -48.666 -6.616 1.00 39.35 296 ILE B CA 1
ATOM 1643 C C . ILE B 1 96 ? 28.389 -48.764 -5.174 1.00 35.58 296 ILE B C 1
ATOM 1644 O O . ILE B 1 96 ? 28.359 -47.822 -4.387 1.00 30.11 296 ILE B O 1
ATOM 1649 N N . LYS B 1 97 ? 27.985 -49.983 -4.826 1.00 31.16 297 LYS B N 1
ATOM 1650 C CA . LYS B 1 97 ? 27.530 -50.331 -3.495 1.00 28.75 297 LYS B CA 1
ATOM 1651 C C . LYS B 1 97 ? 27.980 -51.745 -3.136 1.00 34.51 297 LYS B C 1
ATOM 1652 O O . LYS B 1 97 ? 27.640 -52.672 -3.872 1.00 42.03 297 LYS B O 1
ATOM 1658 N N . PHE B 1 98 ? 28.717 -51.911 -2.041 1.00 38.92 298 PHE B N 1
ATOM 1659 C CA . PHE B 1 98 ? 28.979 -53.264 -1.552 1.00 46.07 298 PHE B CA 1
ATOM 1660 C C . PHE B 1 98 ? 28.196 -53.475 -0.253 1.00 55.02 298 PHE B C 1
ATOM 1661 O O . PHE B 1 98 ? 28.669 -53.168 0.840 1.00 59.70 298 PHE B O 1
ATOM 1669 N N . ARG B 1 99 ? 26.981 -53.997 -0.413 1.00 59.68 299 ARG B N 1
ATOM 1670 C CA . ARG B 1 99 ? 26.117 -54.200 0.744 1.00 62.48 299 ARG B CA 1
ATOM 1671 C C . ARG B 1 99 ? 25.713 -52.844 1.323 1.00 63.17 299 ARG B C 1
ATOM 1672 O O . ARG B 1 99 ? 26.246 -52.461 2.371 1.00 88.17 299 ARG B O 1
ATOM 1680 N N . ASP B 1 100 ? 24.819 -52.131 0.655 1.00 57.32 300 ASP B N 1
ATOM 1681 C CA . ASP B 1 100 ? 24.307 -50.832 1.075 1.00 57.07 300 ASP B CA 1
ATOM 1682 C C . ASP B 1 100 ? 25.413 -49.791 1.217 1.00 61.46 300 ASP B C 1
ATOM 1683 O O . ASP B 1 100 ? 25.217 -48.758 1.866 1.00 63.20 300 ASP B O 1
ATOM 1688 N N . VAL B 1 101 ? 26.561 -50.066 0.615 1.00 58.38 301 VAL B N 1
ATOM 1689 C CA . VAL B 1 101 ? 27.778 -49.291 0.790 1.00 51.70 301 VAL B CA 1
ATOM 1690 C C . VAL B 1 101 ? 28.140 -48.550 -0.488 1.00 47.65 301 VAL B C 1
ATOM 1691 O O . VAL B 1 101 ? 28.822 -49.087 -1.356 1.00 43.12 301 VAL B O 1
ATOM 1695 N N . GLU B 1 102 ? 27.663 -47.310 -0.590 1.00 47.03 302 GLU B N 1
ATOM 1696 C CA . GLU B 1 102 ? 27.916 -46.486 -1.760 1.00 43.64 302 GLU B CA 1
ATOM 1697 C C . GLU B 1 102 ? 29.356 -45.967 -1.776 1.00 44.54 302 GLU B C 1
ATOM 1698 O O . GLU B 1 102 ? 29.860 -45.459 -0.776 1.00 32.40 302 GLU B O 1
ATOM 1704 N N . ASP B 1 103 ? 29.961 -46.121 -2.944 1.00 43.44 303 ASP B N 1
ATOM 1705 C CA . ASP B 1 103 ? 31.301 -45.672 -3.268 1.00 41.83 303 ASP B CA 1
ATOM 1706 C C . ASP B 1 103 ? 31.313 -45.119 -4.697 1.00 42.08 303 ASP B C 1
ATOM 1707 O O . ASP B 1 103 ? 30.700 -45.680 -5.604 1.00 51.54 303 ASP B O 1
ATOM 1712 N N . MET B 1 104 ? 32.016 -44.012 -4.865 1.00 38.15 304 MET B N 1
ATOM 1713 C CA . MET B 1 104 ? 32.267 -43.384 -6.150 1.00 29.20 304 MET B CA 1
ATOM 1714 C C . MET B 1 104 ? 33.727 -42.945 -6.214 1.00 31.24 304 MET B C 1
ATOM 1715 O O . MET B 1 104 ? 34.309 -42.541 -5.205 1.00 32.95 304 MET B O 1
ATOM 1720 N N . LEU B 1 105 ? 34.314 -43.032 -7.402 1.00 28.49 305 LEU B N 1
ATOM 1721 C CA . LEU B 1 105 ? 35.694 -42.611 -7.571 1.00 28.68 305 LEU B CA 1
ATOM 1722 C C . LEU B 1 105 ? 35.772 -41.448 -8.558 1.00 33.09 305 LEU B C 1
ATOM 1723 O O . LEU B 1 105 ? 35.259 -41.538 -9.674 1.00 32.22 305 LEU B O 1
ATOM 1728 N N . LEU B 1 106 ? 36.418 -40.383 -8.100 1.00 33.20 306 LEU B N 1
ATOM 1729 C CA . LEU B 1 106 ? 36.586 -39.185 -8.908 1.00 32.34 306 LEU B CA 1
ATOM 1730 C C . LEU B 1 106 ? 38.060 -38.936 -9.192 1.00 39.43 306 LEU B C 1
ATOM 1731 O O . LEU B 1 106 ? 38.883 -38.971 -8.273 1.00 48.17 306 LEU B O 1
ATOM 1736 N N . GLU B 1 107 ? 38.401 -38.681 -10.458 1.00 39.42 307 GLU B N 1
ATOM 1737 C CA . GLU B 1 107 ? 39.799 -38.352 -10.760 1.00 37.75 307 GLU B CA 1
ATOM 1738 C C . GLU B 1 107 ? 39.876 -37.165 -11.713 1.00 42.44 307 GLU B C 1
ATOM 1739 O O . GLU B 1 107 ? 38.933 -36.882 -12.452 1.00 31.63 307 GLU B O 1
ATOM 1745 N N . LEU B 1 108 ? 40.994 -36.448 -11.699 1.00 45.43 308 LEU B N 1
ATOM 1746 C CA . LEU B 1 108 ? 41.215 -35.289 -12.578 1.00 42.10 308 LEU B CA 1
ATOM 1747 C C . LEU B 1 108 ? 41.543 -35.739 -13.989 1.00 46.44 308 LEU B C 1
ATOM 1748 O O . LEU B 1 108 ? 40.740 -35.448 -14.926 1.00 47.25 308 LEU B O 1
#

Nearest PDB structures (foldseek):
  1jnp-assembly1_B  TM=9.725E-01  e=7.048E-16  Mus musculus
  1jsg-assembly1_A-2  TM=9.880E-01  e=5.740E-12  Homo sapiens
  1a1x-assembly1_A-2  TM=8.969E-01  e=4.147E-09  Homo sapiens
  1qtu-assembly1_A  TM=8.446E-01  e=5.194E-08  Homo sapiens
  1jnp-assembly1_B  TM=1.010E+00  e=1.067E-18  Mus musculus